Protein AF-A0A9N9J874-F1 (afdb_monomer)

Foldseek 3Di:
DQVVVQDQDEDEDADLVCLVVQQVGNFREYEQPRHDPSSVVSGPYYPPDDDDFDDDDDPLVLLVVLQVVCVVVVHDGLFDPLLSVLLCCLQRPQLVVLLRVQDDDPCVVVDDDDGPPDDPCDPVNVVVVVVLSCLLSVLLVVLLVVVCPVVDDALASSLLSSVLNLLLSLLVSCVVSDDPDDSVVCDVPSRVSNVVSSVVSVVVSQCCAPPPVNCVVRVHHHDDPVSVVVSNVSSND

Mean predicted aligned error: 10.18 Å

Radius of gyration: 23.9 Å; Cα contacts (8 Å, |Δi|>4): 247; chains: 1; bounding box: 63×37×58 Å

Solvent-accessible surface area (backbone atoms only — not comparable to full-atom values): 13571 Å² total; per-residue (Å²): 110,64,60,80,72,63,46,88,41,74,31,77,37,31,43,66,85,33,19,68,54,19,57,69,31,81,43,9,35,11,42,54,88,78,24,35,72,58,10,48,72,32,24,80,40,63,57,76,73,95,85,87,86,82,89,87,90,79,71,76,59,55,66,56,50,46,53,54,54,33,57,74,70,74,44,76,77,62,64,53,73,60,48,54,53,48,50,50,52,53,47,66,38,46,40,53,56,26,59,74,67,50,80,84,64,73,71,56,79,76,50,78,84,82,62,79,87,58,63,89,79,38,71,67,55,50,51,49,52,50,51,49,46,49,51,48,44,52,52,29,52,49,49,38,58,64,59,42,71,83,77,58,94,46,46,53,42,34,34,53,25,49,52,38,46,55,45,28,48,54,46,46,55,58,55,65,75,41,93,87,56,56,62,82,79,61,41,84,74,68,40,62,61,32,50,49,24,48,50,50,44,52,50,52,53,51,44,38,34,68,35,70,75,38,14,68,72,57,55,34,38,72,76,54,71,66,56,52,53,51,43,51,61,64,40,72,110

Organism: NCBI:txid94023

Structure (mmCIF, N/CA/C/O backbone):
data_AF-A0A9N9J874-F1
#
_entry.id   AF-A0A9N9J874-F1
#
loop_
_atom_site.group_PDB
_atom_site.id
_atom_site.type_symbol
_atom_site.label_atom_id
_atom_site.label_alt_id
_atom_site.label_comp_id
_atom_site.label_asym_id
_atom_site.label_entity_id
_atom_site.label_seq_id
_atom_site.pdbx_PDB_ins_code
_atom_site.Cartn_x
_atom_site.Cartn_y
_atom_site.Cartn_z
_atom_site.occupancy
_atom_site.B_iso_or_equiv
_atom_site.auth_seq_id
_atom_site.auth_comp_id
_atom_site.auth_asym_id
_atom_site.auth_atom_id
_atom_site.pdbx_PDB_model_num
ATOM 1 N N . ALA A 1 1 ? -24.431 14.699 30.243 1.00 77.88 1 ALA A N 1
ATOM 2 C CA . ALA A 1 1 ? -23.424 14.329 31.261 1.00 77.88 1 ALA A CA 1
ATOM 3 C C . ALA A 1 1 ? -22.140 13.746 30.652 1.00 77.88 1 ALA A C 1
ATOM 5 O O . ALA A 1 1 ? -21.150 14.456 30.576 1.00 77.88 1 ALA A O 1
ATOM 6 N N . PHE A 1 2 ? -22.106 12.485 30.191 1.00 80.94 2 PHE A N 1
ATOM 7 C CA . PHE A 1 2 ? -20.847 11.876 29.710 1.00 80.94 2 PHE A CA 1
ATOM 8 C C . PHE A 1 2 ? -20.302 12.495 28.411 1.00 80.94 2 PHE A C 1
ATOM 10 O O . PHE A 1 2 ? -19.099 12.716 28.302 1.00 80.94 2 PHE A O 1
ATOM 17 N N . GLN A 1 3 ? -21.181 12.838 27.467 1.00 83.25 3 GLN A N 1
ATOM 18 C CA . GLN A 1 3 ? -20.800 13.535 26.231 1.00 83.25 3 GLN A CA 1
ATOM 19 C C . GLN A 1 3 ? -20.332 14.973 26.490 1.00 83.25 3 GLN A C 1
ATOM 21 O O . GLN A 1 3 ? -19.389 15.432 25.854 1.00 83.25 3 GLN A O 1
ATOM 26 N N . GLU A 1 4 ? -20.931 15.659 27.469 1.00 83.19 4 GLU A N 1
ATOM 27 C CA . GLU A 1 4 ? -20.536 17.018 27.881 1.00 83.19 4 GLU A CA 1
ATOM 28 C C . GLU A 1 4 ? -19.121 17.053 28.479 1.00 83.19 4 GLU A C 1
ATOM 30 O O . GLU A 1 4 ? -18.443 18.070 28.390 1.00 83.19 4 GLU A O 1
ATOM 35 N N . ASN A 1 5 ? -18.642 15.925 29.014 1.00 82.19 5 ASN A N 1
ATOM 36 C CA . ASN A 1 5 ? -17.259 15.755 29.465 1.00 82.19 5 ASN A CA 1
ATOM 37 C C . ASN A 1 5 ? -16.289 15.337 28.337 1.00 82.19 5 ASN A C 1
ATOM 39 O O . ASN A 1 5 ? -15.136 15.012 28.617 1.00 82.19 5 ASN A O 1
ATOM 43 N N . GLY A 1 6 ? -16.730 15.313 27.074 1.00 81.50 6 GLY A N 1
ATOM 44 C CA . GLY A 1 6 ? -15.885 15.000 25.915 1.00 81.50 6 GLY A CA 1
ATOM 45 C C . GLY A 1 6 ? -15.631 13.506 25.667 1.00 81.50 6 GLY A C 1
ATOM 46 O O . GLY A 1 6 ? -14.816 13.164 24.810 1.00 81.50 6 GLY A O 1
ATOM 47 N N . SER A 1 7 ? -16.320 12.596 26.366 1.00 83.56 7 SER A N 1
ATOM 48 C CA . SER A 1 7 ? -16.195 11.139 26.167 1.00 83.56 7 SER A CA 1
ATOM 49 C C . SER A 1 7 ? -17.047 10.636 24.998 1.00 83.56 7 SER A C 1
ATOM 51 O O . SER A 1 7 ? -18.144 11.150 24.777 1.00 83.56 7 SER A O 1
ATOM 53 N N . ILE A 1 8 ? -16.555 9.649 24.229 1.00 82.69 8 ILE A N 1
ATOM 54 C CA . ILE A 1 8 ? -17.387 8.918 23.248 1.00 82.69 8 ILE A CA 1
ATOM 55 C C . ILE A 1 8 ? -18.263 7.964 24.044 1.00 82.69 8 ILE A C 1
ATOM 57 O O . ILE A 1 8 ? -17.743 7.161 24.819 1.00 82.69 8 ILE A O 1
ATOM 61 N N . VAL A 1 9 ? -19.575 8.066 23.870 1.00 88.19 9 VAL A N 1
ATOM 62 C CA . VAL A 1 9 ? -20.549 7.239 24.575 1.00 88.19 9 VAL A CA 1
ATOM 63 C C . VAL A 1 9 ? -21.204 6.295 23.583 1.00 88.19 9 VAL A C 1
ATOM 65 O O . VAL A 1 9 ? -21.915 6.733 22.682 1.00 88.19 9 VAL A O 1
ATOM 68 N N . ALA A 1 10 ? -20.983 5.000 23.786 1.00 85.56 10 ALA A N 1
ATOM 69 C CA . ALA A 1 10 ? -21.784 3.958 23.166 1.00 85.56 10 ALA A CA 1
ATOM 70 C C . ALA A 1 10 ? -22.922 3.566 24.116 1.00 85.56 10 ALA A C 1
ATOM 72 O O . ALA A 1 10 ? -22.710 3.470 25.329 1.00 85.56 10 ALA A O 1
ATOM 73 N N . MET A 1 11 ? -24.118 3.340 23.575 1.00 87.31 11 MET A N 1
ATOM 74 C CA . MET A 1 11 ? -25.276 2.885 24.343 1.00 87.31 11 MET A CA 1
ATOM 75 C C . MET A 1 11 ? -25.850 1.627 23.701 1.00 87.31 11 MET A C 1
ATOM 77 O O . MET A 1 11 ? -26.059 1.591 22.492 1.00 87.31 11 MET A O 1
ATOM 81 N N . THR A 1 12 ? -26.083 0.601 24.517 1.00 82.19 12 THR A N 1
ATOM 82 C CA . THR A 1 12 ? -26.729 -0.643 24.092 1.00 82.19 12 THR A CA 1
ATOM 83 C C . THR A 1 12 ? -28.138 -0.692 24.657 1.00 82.19 12 THR A C 1
ATOM 85 O O . THR A 1 12 ? -28.330 -0.415 25.841 1.00 82.19 12 THR A O 1
ATOM 88 N N . GLY A 1 13 ? -29.100 -1.081 23.824 1.00 86.50 13 GLY A N 1
ATOM 89 C CA . GLY A 1 13 ? -30.498 -1.212 24.216 1.00 86.50 13 GLY A CA 1
ATOM 90 C C . GLY A 1 13 ? 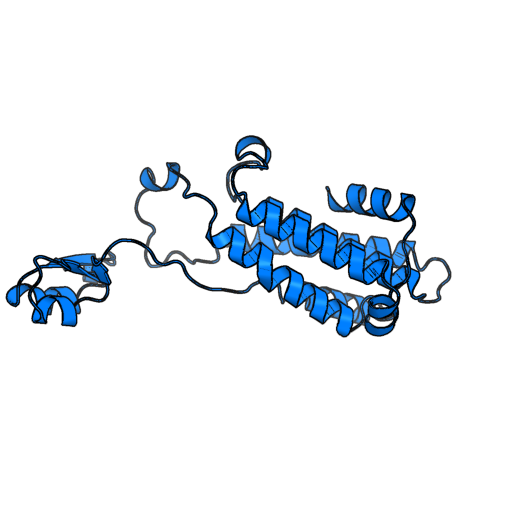-31.239 -2.248 23.383 1.00 86.50 13 GLY A C 1
ATOM 91 O O . GLY A 1 13 ? -30.849 -2.573 22.261 1.00 86.50 13 GLY A O 1
ATOM 92 N N . ASP A 1 14 ? -32.319 -2.781 23.935 1.00 85.88 14 ASP A N 1
ATOM 93 C CA . ASP A 1 14 ? -33.175 -3.761 23.269 1.00 85.88 14 ASP A CA 1
ATOM 94 C C . ASP A 1 14 ? -34.657 -3.354 23.299 1.00 85.88 14 ASP A C 1
ATOM 96 O O . ASP A 1 14 ? -35.412 -3.717 22.389 1.00 85.88 14 ASP A O 1
ATOM 100 N N . GLY A 1 15 ? -35.068 -2.501 24.238 1.00 86.75 15 GLY A N 1
ATOM 101 C CA . GLY A 1 15 ? -36.445 -2.056 24.407 1.00 86.75 15 GLY A CA 1
ATOM 102 C C . GLY A 1 15 ? -36.794 -0.748 23.694 1.00 86.75 15 GLY A C 1
ATOM 103 O O . GLY A 1 15 ? -35.947 0.074 23.356 1.00 86.75 15 GLY A O 1
ATOM 104 N N . VAL A 1 16 ? -38.097 -0.500 23.538 1.00 89.75 16 VAL A N 1
ATOM 105 C CA . VAL A 1 16 ? -38.636 0.766 22.997 1.00 89.75 16 VAL A CA 1
ATOM 106 C C . VAL A 1 16 ? -38.212 1.970 23.850 1.00 89.75 16 VAL A C 1
ATOM 108 O O . VAL A 1 16 ? -37.980 3.059 23.331 1.00 89.75 16 VAL A O 1
ATOM 111 N N . ASN A 1 17 ? -38.061 1.761 25.160 1.00 91.56 17 ASN A N 1
ATOM 112 C CA . ASN A 1 17 ? -37.639 2.792 26.109 1.00 91.56 17 ASN A CA 1
ATOM 113 C C . ASN A 1 17 ? -36.179 3.229 25.907 1.00 91.56 17 ASN A C 1
ATOM 115 O O . ASN A 1 17 ? -35.815 4.323 26.332 1.00 91.56 17 ASN A O 1
ATOM 119 N N . ASP A 1 18 ? -35.369 2.401 25.243 1.00 90.25 18 ASP A N 1
ATOM 120 C CA . ASP A 1 18 ? -33.958 2.674 24.978 1.00 90.25 18 ASP A CA 1
ATOM 121 C C . ASP A 1 18 ? -33.765 3.512 23.711 1.00 90.25 18 ASP A C 1
ATOM 123 O O . ASP A 1 18 ? -32.730 4.154 23.553 1.00 90.25 18 ASP A O 1
ATOM 127 N N . ALA A 1 19 ? -34.768 3.566 22.826 1.00 89.62 19 ALA A N 1
ATOM 128 C CA . ALA A 1 19 ? -34.687 4.25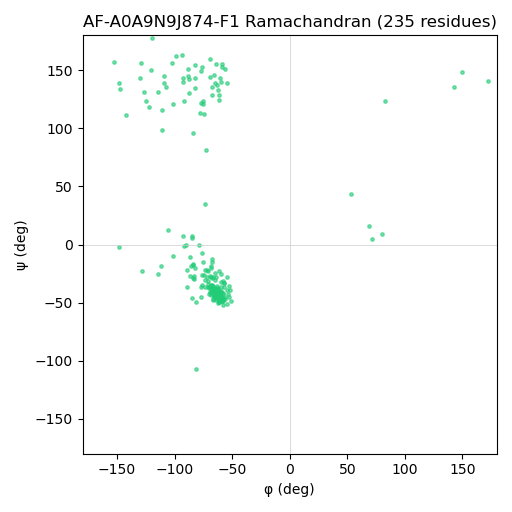2 21.538 1.00 89.62 19 ALA A CA 1
ATOM 129 C C . ALA A 1 19 ? -34.245 5.730 21.632 1.00 89.62 19 ALA A C 1
ATOM 131 O O . ALA A 1 19 ? -33.379 6.132 20.852 1.00 89.62 19 ALA A O 1
ATOM 132 N N . PRO A 1 20 ? -34.732 6.552 22.589 1.00 91.69 20 PRO A N 1
ATOM 133 C CA . PRO A 1 20 ? -34.242 7.921 22.739 1.00 91.69 20 PRO A CA 1
ATOM 134 C C . PRO A 1 20 ? -32.756 7.982 23.112 1.00 91.69 20 PRO A C 1
ATOM 136 O O . PRO A 1 20 ? -32.027 8.827 22.604 1.00 91.69 20 PRO A O 1
ATOM 139 N N . ALA A 1 21 ? -32.293 7.085 23.983 1.00 90.25 21 ALA A N 1
ATOM 140 C CA . ALA A 1 21 ? -30.904 7.059 24.430 1.00 90.25 21 ALA A CA 1
ATOM 141 C C . ALA A 1 21 ? -29.963 6.469 23.364 1.00 90.25 21 ALA A C 1
ATOM 143 O O . ALA A 1 21 ? -28.862 6.991 23.194 1.00 90.25 21 ALA A O 1
ATOM 144 N N . LEU A 1 22 ? -30.423 5.477 22.592 1.00 89.69 22 LEU A N 1
ATOM 145 C CA . LEU A 1 22 ? -29.721 4.947 21.419 1.00 89.69 22 LEU A CA 1
ATOM 146 C C . LEU A 1 22 ? -29.466 6.054 20.398 1.00 89.69 22 LEU A C 1
ATOM 148 O O . LEU A 1 22 ? -28.362 6.158 19.879 1.00 89.69 22 LEU A O 1
ATOM 152 N N . LYS A 1 23 ? -30.462 6.920 20.174 1.00 90.50 23 LYS A N 1
ATOM 153 C CA . LYS A 1 23 ? -30.369 8.004 19.193 1.00 90.50 23 LYS A CA 1
ATOM 154 C C . LYS A 1 23 ? -29.486 9.176 19.630 1.00 90.50 23 LYS A C 1
ATOM 156 O O . LYS A 1 23 ? -28.993 9.911 18.780 1.00 90.50 23 LYS A O 1
ATOM 161 N N . ILE A 1 24 ? -29.343 9.392 20.939 1.00 90.25 24 ILE A N 1
ATOM 162 C CA . ILE A 1 24 ? -28.538 10.486 21.509 1.00 90.25 24 ILE A CA 1
ATOM 163 C C . ILE A 1 24 ? -27.066 10.077 21.672 1.00 90.25 24 ILE A C 1
ATOM 165 O O . ILE A 1 24 ? -26.192 10.945 21.662 1.00 90.25 24 ILE A O 1
ATOM 169 N N . ALA A 1 25 ? -26.777 8.785 21.848 1.00 88.25 25 ALA A N 1
ATOM 170 C CA . ALA A 1 25 ? -25.415 8.273 21.980 1.00 88.25 25 ALA A CA 1
ATOM 171 C C . ALA A 1 25 ? -24.548 8.605 20.750 1.00 88.25 25 ALA A C 1
ATOM 173 O O . ALA A 1 25 ? -25.063 8.801 19.655 1.00 88.25 25 ALA A O 1
ATOM 174 N N . ASP A 1 26 ? -23.220 8.658 20.922 1.00 87.31 26 ASP A N 1
ATOM 175 C CA . ASP A 1 26 ? -22.312 8.826 19.775 1.00 87.31 26 ASP A CA 1
ATOM 176 C C . ASP A 1 26 ? -22.356 7.581 18.861 1.00 87.31 26 ASP A C 1
ATOM 178 O O . ASP A 1 26 ? -22.091 7.688 17.667 1.00 87.31 26 ASP A O 1
ATOM 182 N N . ILE A 1 27 ? -22.656 6.405 19.436 1.00 86.44 27 ILE A N 1
ATOM 183 C CA . ILE A 1 27 ? -22.894 5.137 18.730 1.00 86.44 27 ILE A CA 1
ATOM 184 C C . ILE A 1 27 ? -24.019 4.371 19.448 1.00 86.44 27 ILE A C 1
ATOM 186 O O . ILE A 1 27 ? -23.827 3.892 20.572 1.00 86.44 27 ILE A O 1
ATOM 190 N N . GLY A 1 28 ? -25.183 4.229 18.811 1.00 87.44 28 GLY A N 1
ATOM 191 C CA . GLY A 1 28 ? -26.285 3.393 19.299 1.00 87.44 28 GLY A CA 1
ATOM 192 C C . GLY A 1 28 ? -26.166 1.939 18.827 1.00 87.44 28 GLY A C 1
ATOM 193 O O . GLY A 1 28 ? -25.991 1.691 17.635 1.00 87.44 28 GLY A O 1
ATOM 194 N N . ILE A 1 29 ? -26.287 0.970 19.740 1.00 84.12 29 ILE A N 1
ATOM 195 C CA . ILE A 1 29 ? -26.156 -0.467 19.452 1.00 84.12 29 ILE A CA 1
ATOM 196 C C . ILE A 1 29 ? -27.434 -1.215 19.860 1.00 84.12 29 ILE A C 1
ATOM 198 O O . ILE A 1 29 ? -27.775 -1.269 21.041 1.00 84.12 29 ILE A O 1
ATOM 202 N N . SER A 1 30 ? -28.120 -1.845 18.902 1.00 86.75 30 SER A N 1
ATOM 203 C CA . SER A 1 30 ? -29.316 -2.660 19.172 1.00 86.75 30 SER A CA 1
ATOM 204 C C . SER A 1 30 ? -29.072 -4.158 18.980 1.00 86.75 30 SER A C 1
ATOM 206 O O . SER A 1 30 ? -28.326 -4.593 18.095 1.00 86.75 30 SER A O 1
ATOM 208 N N . MET A 1 31 ? -29.728 -4.965 19.817 1.00 82.81 31 MET A N 1
ATOM 209 C CA . MET A 1 31 ? -29.678 -6.425 19.751 1.00 82.81 31 MET A CA 1
ATOM 210 C C . MET A 1 31 ? -30.531 -6.952 18.588 1.00 82.81 31 MET A C 1
ATOM 212 O O . MET A 1 31 ? -31.745 -6.771 18.570 1.00 82.81 31 MET A O 1
ATOM 216 N N . GLY A 1 32 ? -29.936 -7.688 17.643 1.00 76.31 32 GLY A N 1
ATOM 217 C CA . GLY A 1 32 ? -30.662 -8.173 16.462 1.00 76.31 32 GLY A CA 1
ATOM 218 C C . GLY A 1 32 ? -31.799 -9.160 16.768 1.00 76.31 32 GLY A C 1
ATOM 219 O O . GLY A 1 32 ? -32.878 -9.053 16.193 1.00 76.31 32 GLY A O 1
ATOM 220 N N . LYS A 1 33 ? -31.575 -10.121 17.680 1.00 74.88 33 LYS A N 1
ATOM 221 C CA . LYS A 1 33 ? -32.561 -11.173 18.014 1.00 74.88 33 LYS A CA 1
ATOM 222 C C . LYS A 1 33 ? -33.523 -10.801 19.142 1.00 74.88 33 LYS A C 1
ATOM 224 O O . LYS A 1 33 ? -34.671 -11.226 19.108 1.00 74.88 33 LYS A O 1
ATOM 229 N N . SER A 1 34 ? -33.050 -10.076 20.152 1.00 79.38 34 SER A N 1
ATOM 230 C CA . SER A 1 34 ? -33.844 -9.711 21.335 1.00 79.38 34 SER A CA 1
ATOM 231 C C . SER A 1 34 ? -34.370 -8.273 21.298 1.00 79.38 34 SER A C 1
ATOM 233 O O . SER A 1 34 ? -35.203 -7.924 22.126 1.00 79.38 34 SER A O 1
ATOM 235 N N . GLY A 1 35 ? -33.920 -7.449 20.344 1.00 83.19 35 GLY A N 1
ATOM 236 C CA . GLY A 1 35 ? -34.314 -6.050 20.219 1.00 83.19 35 GLY A CA 1
ATOM 237 C C . GLY A 1 35 ? -35.641 -5.846 19.491 1.00 83.19 35 GLY A C 1
ATOM 238 O O . GLY A 1 35 ? -35.900 -6.414 18.421 1.00 83.19 35 GLY A O 1
ATOM 239 N N . THR A 1 36 ? -36.470 -4.982 20.071 1.00 89.56 36 THR A N 1
ATOM 240 C CA . THR A 1 36 ? -37.701 -4.464 19.462 1.00 89.56 36 THR A CA 1
ATOM 241 C C . THR A 1 36 ? -37.416 -3.745 18.139 1.00 89.56 36 THR A C 1
ATOM 243 O O . THR A 1 36 ? -36.331 -3.205 17.934 1.00 89.56 36 THR A O 1
ATOM 246 N N . ASP A 1 37 ? -38.390 -3.708 17.223 1.00 89.19 37 ASP A N 1
ATOM 247 C CA . ASP A 1 37 ? -38.214 -3.012 15.936 1.00 89.19 37 ASP A CA 1
ATOM 248 C C . ASP A 1 37 ? -37.844 -1.532 16.130 1.00 89.19 37 ASP A C 1
ATOM 250 O O . ASP A 1 37 ? -36.981 -1.013 15.429 1.00 89.19 37 ASP A O 1
ATOM 254 N N . VAL A 1 38 ? -38.414 -0.892 17.158 1.00 88.19 38 VAL A N 1
ATOM 255 C CA . VAL A 1 38 ? -38.147 0.515 17.487 1.00 88.19 38 VAL A CA 1
ATOM 256 C C . VAL A 1 38 ? -36.711 0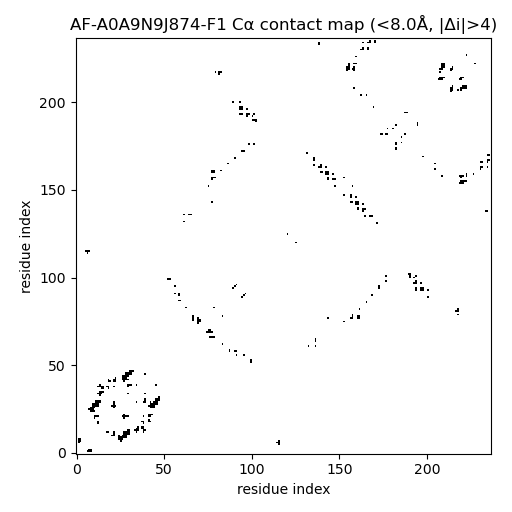.732 17.977 1.00 88.19 38 VAL A C 1
ATOM 258 O O . VAL A 1 38 ? -36.090 1.730 17.619 1.00 88.19 38 VAL A O 1
ATOM 261 N N . SER A 1 39 ? -36.147 -0.189 18.769 1.00 86.00 39 SER A N 1
ATOM 262 C CA . SER A 1 39 ? -34.746 -0.071 19.201 1.00 86.00 39 SER A CA 1
ATOM 263 C C . SER A 1 39 ? -33.774 -0.331 18.048 1.00 86.00 39 SER A C 1
ATOM 265 O O . SER A 1 39 ? -32.738 0.324 17.970 1.00 86.00 39 SER A O 1
ATOM 267 N N . ARG A 1 40 ? -34.112 -1.236 17.117 1.00 86.56 40 ARG A N 1
ATOM 268 C CA . ARG A 1 40 ? -33.322 -1.482 15.898 1.00 86.56 40 ARG A CA 1
ATOM 269 C C . ARG A 1 40 ? -33.316 -0.291 14.944 1.00 86.56 40 ARG A C 1
ATOM 271 O O . ARG A 1 40 ? -32.274 0.002 14.375 1.00 86.56 40 ARG A O 1
ATOM 278 N N . GLU A 1 41 ? -34.441 0.401 14.792 1.00 88.88 4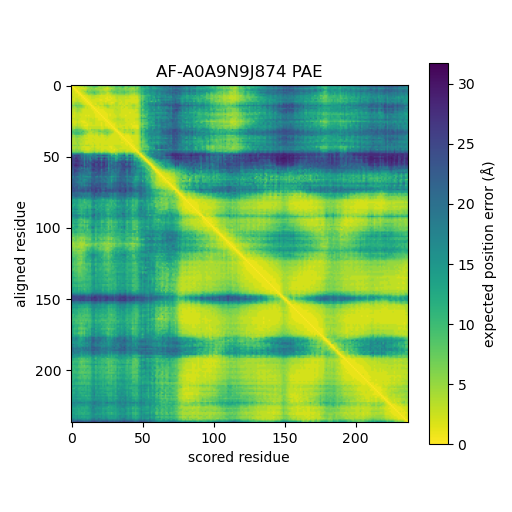1 GLU A N 1
ATOM 279 C CA . GLU A 1 41 ? -34.546 1.591 13.935 1.00 88.88 41 GLU A CA 1
ATOM 280 C C . GLU A 1 41 ? -33.829 2.818 14.529 1.00 88.88 41 GLU A C 1
ATOM 282 O O . GLU A 1 41 ? -33.350 3.686 13.800 1.00 88.88 41 GLU A O 1
ATOM 287 N N . ALA A 1 42 ? -33.723 2.887 15.859 1.00 87.94 42 ALA A N 1
ATOM 288 C CA . ALA A 1 42 ? -33.055 3.985 16.551 1.00 87.94 42 ALA A CA 1
ATOM 289 C C . ALA A 1 42 ? -31.520 3.856 16.628 1.00 87.94 42 ALA A C 1
ATOM 291 O O . ALA A 1 42 ? -30.858 4.866 16.869 1.00 87.94 42 ALA A O 1
ATOM 292 N N . ALA A 1 43 ? -30.964 2.651 16.456 1.00 85.88 43 ALA A N 1
ATOM 293 C CA . ALA A 1 43 ? -29.534 2.359 16.589 1.00 85.88 43 ALA A CA 1
ATOM 294 C C . ALA A 1 43 ? -28.745 2.558 15.280 1.00 85.88 43 ALA A C 1
ATOM 296 O O . ALA A 1 43 ? -29.268 2.334 14.190 1.00 85.88 43 ALA A O 1
ATOM 297 N N . ASP A 1 44 ? -27.460 2.909 15.390 1.00 84.25 44 ASP A N 1
ATOM 298 C CA . ASP A 1 44 ? -26.536 3.030 14.249 1.00 84.25 44 ASP A CA 1
ATOM 299 C C . ASP A 1 44 ? -25.930 1.675 13.851 1.00 84.25 44 ASP A C 1
ATOM 301 O O . ASP A 1 44 ? -25.585 1.448 12.691 1.00 84.25 44 ASP A O 1
ATOM 305 N N . ILE A 1 45 ? -25.798 0.762 14.821 1.00 77.31 45 ILE A N 1
ATOM 306 C CA . ILE A 1 45 ? -25.272 -0.591 14.637 1.00 77.31 45 ILE A CA 1
ATOM 307 C C . ILE A 1 45 ? -26.299 -1.593 15.158 1.00 77.31 45 ILE A C 1
ATOM 309 O O . ILE A 1 45 ? -26.672 -1.584 16.332 1.00 77.31 45 ILE A O 1
ATOM 313 N N . ILE A 1 46 ? -26.720 -2.515 14.296 1.00 79.88 46 ILE A N 1
ATOM 314 C CA . ILE A 1 46 ? -27.511 -3.676 14.704 1.00 79.88 46 ILE A CA 1
ATOM 315 C C . ILE A 1 46 ? -26.566 -4.870 14.756 1.00 79.88 46 ILE A C 1
ATOM 317 O O . ILE A 1 46 ? -25.961 -5.238 13.748 1.00 79.88 46 ILE A O 1
ATOM 321 N N . LEU A 1 47 ? -26.456 -5.499 15.925 1.00 68.88 47 LEU A N 1
ATOM 322 C CA . LEU A 1 47 ? -25.692 -6.733 16.092 1.00 68.88 47 LEU A CA 1
ATOM 323 C C . LEU A 1 47 ? -26.469 -7.892 15.445 1.00 68.88 47 LEU A C 1
ATOM 325 O O . LEU A 1 47 ? -27.222 -8.607 16.110 1.00 68.88 47 LEU A O 1
ATOM 329 N N . VAL A 1 48 ? -26.346 -8.010 14.116 1.00 68.88 48 VAL A N 1
ATOM 330 C CA . VAL A 1 48 ? -26.970 -9.062 13.292 1.00 68.88 48 VAL A CA 1
ATOM 331 C C . VAL A 1 48 ? -26.098 -10.318 13.276 1.00 68.88 48 VAL A C 1
ATOM 333 O O . VAL A 1 48 ? -26.626 -11.414 13.442 1.00 68.88 48 VAL A O 1
ATOM 336 N N . ASN A 1 49 ? -24.792 -10.130 13.067 1.00 49.09 49 ASN A N 1
ATOM 337 C CA . ASN A 1 49 ? -23.628 -10.998 13.280 1.00 49.09 49 ASN A CA 1
ATOM 338 C C . ASN A 1 49 ? -22.427 -10.256 12.651 1.00 49.09 49 ASN A C 1
ATOM 340 O O . ASN A 1 49 ? -22.582 -9.607 11.617 1.00 49.09 49 ASN A O 1
ATOM 344 N N . ASP A 1 50 ? -21.273 -10.322 13.310 1.00 44.53 50 ASP A N 1
ATOM 345 C CA . ASP A 1 50 ? -20.138 -9.396 13.199 1.00 44.53 50 ASP A CA 1
ATOM 346 C C . ASP A 1 50 ? -19.466 -9.277 11.814 1.00 44.53 50 ASP A C 1
ATOM 348 O O . ASP A 1 50 ? -19.013 -10.277 11.255 1.00 44.53 50 ASP A O 1
ATOM 352 N N . ASN A 1 51 ? -19.306 -8.027 11.341 1.00 38.09 51 ASN A N 1
ATOM 353 C CA . ASN A 1 51 ? -18.059 -7.392 10.853 1.00 38.09 51 ASN A CA 1
ATOM 354 C C . ASN A 1 51 ? -18.279 -6.463 9.635 1.00 38.09 51 ASN A C 1
ATOM 356 O O . ASN A 1 51 ? -18.943 -6.830 8.670 1.00 38.09 51 ASN A O 1
ATOM 360 N N . PHE A 1 52 ? -17.656 -5.281 9.665 1.00 36.00 52 PHE A N 1
ATOM 361 C CA . PHE A 1 52 ? -17.491 -4.373 8.526 1.00 36.00 52 PHE A CA 1
ATOM 362 C C . PHE A 1 52 ? -16.164 -3.622 8.659 1.00 36.00 52 PHE A C 1
ATOM 364 O O . PHE A 1 52 ? -15.861 -3.071 9.718 1.00 36.00 52 PHE A O 1
ATOM 371 N N . THR A 1 53 ? -15.410 -3.547 7.564 1.00 32.84 53 THR A N 1
ATOM 372 C CA . THR A 1 53 ? -14.224 -2.693 7.435 1.00 32.84 53 THR A CA 1
ATOM 373 C C . THR A 1 53 ? -14.272 -1.848 6.168 1.00 32.84 53 THR A C 1
ATOM 375 O O . THR A 1 53 ? -14.988 -2.131 5.207 1.00 32.84 53 THR A O 1
ATOM 378 N N . THR A 1 54 ? -13.538 -0.744 6.256 1.00 39.88 54 THR A N 1
ATOM 379 C CA . THR A 1 54 ? -13.805 0.553 5.630 1.00 39.88 54 THR A CA 1
ATOM 380 C C . THR A 1 54 ? -12.672 0.964 4.670 1.00 39.88 54 THR A C 1
ATOM 382 O O . THR A 1 54 ? -11.667 0.280 4.519 1.00 39.88 54 THR A O 1
ATOM 385 N N . ILE A 1 55 ? -12.888 2.118 4.041 1.00 38.69 55 ILE A N 1
ATOM 386 C CA . ILE A 1 55 ? -12.240 2.812 2.916 1.00 38.69 55 ILE A CA 1
ATOM 387 C C . ILE A 1 55 ? -10.905 3.527 3.283 1.00 38.69 55 ILE A C 1
ATOM 389 O O . ILE A 1 55 ? -10.814 4.060 4.386 1.00 38.69 55 ILE A O 1
ATOM 393 N N . LEU A 1 56 ? -9.929 3.646 2.354 1.00 42.72 56 LEU A N 1
ATOM 394 C CA . LEU A 1 56 ? -9.505 4.896 1.646 1.00 42.72 56 LEU A CA 1
ATOM 395 C C . LEU A 1 56 ? -8.014 4.983 1.214 1.00 42.72 56 LEU A C 1
ATOM 397 O O . LEU A 1 56 ? -7.104 4.535 1.905 1.00 42.72 56 LEU A O 1
ATOM 401 N N . ASP A 1 57 ? -7.842 5.689 0.089 1.00 36.66 57 ASP A N 1
ATOM 402 C CA . ASP A 1 57 ? -6.674 6.192 -0.652 1.00 36.66 57 ASP A CA 1
ATOM 403 C C . ASP A 1 57 ? -5.713 7.166 0.082 1.00 36.66 57 ASP A C 1
ATOM 405 O O . ASP A 1 57 ? -6.143 8.146 0.695 1.00 36.66 57 ASP A O 1
ATOM 409 N N . ALA A 1 58 ? -4.398 6.990 -0.133 1.00 38.72 58 ALA A N 1
ATOM 410 C CA . ALA A 1 58 ? -3.350 7.998 0.142 1.00 38.72 58 ALA A CA 1
ATOM 411 C C . ALA A 1 58 ? -2.130 7.950 -0.819 1.00 38.72 58 ALA A C 1
ATOM 413 O O . ALA A 1 58 ? -1.228 8.777 -0.710 1.00 38.72 58 ALA A O 1
ATOM 414 N N . VAL A 1 59 ? -2.075 7.012 -1.774 1.00 45.72 59 VAL A N 1
ATOM 415 C CA . VAL A 1 59 ? -0.860 6.734 -2.576 1.00 45.72 59 VAL A CA 1
ATOM 416 C C . VAL A 1 59 ? -0.700 7.670 -3.789 1.00 45.72 59 VAL A C 1
ATOM 418 O O . VAL A 1 59 ? 0.405 7.876 -4.289 1.00 45.72 59 VAL A O 1
ATOM 421 N N . LYS A 1 60 ? -1.776 8.345 -4.207 1.00 47.78 60 LYS A N 1
ATOM 422 C CA . LYS A 1 60 ? -1.821 9.196 -5.414 1.00 47.78 60 LYS A CA 1
ATOM 423 C C . LYS A 1 60 ? -0.859 10.401 -5.397 1.00 47.78 60 LYS A C 1
ATOM 425 O O . LYS A 1 60 ? -0.481 10.890 -6.459 1.00 47.78 60 LYS A O 1
ATOM 430 N N . GLU A 1 61 ? -0.431 10.867 -4.224 1.00 58.47 61 GLU A N 1
ATOM 431 C CA . GLU A 1 61 ? 0.403 12.076 -4.062 1.00 58.47 61 GLU A CA 1
ATOM 432 C C . GLU A 1 61 ? 1.889 11.865 -4.438 1.00 58.47 61 GLU A C 1
ATOM 434 O O . GLU A 1 61 ? 2.578 12.800 -4.865 1.00 58.47 61 GLU A O 1
ATOM 439 N N . ALA A 1 62 ? 2.406 10.634 -4.339 1.00 56.81 62 ALA A N 1
ATOM 440 C CA . ALA A 1 62 ? 3.828 10.356 -4.576 1.00 56.81 62 ALA A CA 1
ATOM 441 C C . ALA A 1 62 ? 4.216 10.496 -6.060 1.00 56.81 62 ALA A C 1
ATOM 443 O O . ALA A 1 62 ? 5.231 11.117 -6.389 1.00 56.81 62 ALA A O 1
ATOM 444 N N . ALA A 1 63 ? 3.372 9.996 -6.968 1.00 59.16 63 ALA A N 1
ATOM 445 C CA . ALA A 1 63 ? 3.598 10.092 -8.411 1.00 59.16 63 ALA A CA 1
ATOM 446 C C . ALA A 1 63 ? 3.589 11.552 -8.905 1.00 59.16 63 ALA A C 1
ATOM 448 O O . ALA A 1 63 ? 4.396 11.933 -9.755 1.00 59.16 63 ALA A O 1
ATOM 449 N N . LEU A 1 64 ? 2.719 12.395 -8.337 1.00 65.19 64 LEU A N 1
ATOM 450 C CA . LEU A 1 64 ? 2.619 13.811 -8.700 1.00 65.19 64 LEU A CA 1
ATOM 451 C C . LEU A 1 64 ? 3.859 14.613 -8.266 1.00 65.19 64 LEU A C 1
ATOM 453 O O . LEU A 1 64 ? 4.324 15.506 -8.985 1.00 65.19 64 LEU A O 1
ATOM 457 N N . THR A 1 65 ? 4.433 14.259 -7.115 1.00 69.25 65 THR A N 1
ATOM 458 C CA . THR A 1 65 ? 5.638 14.904 -6.576 1.00 69.25 65 THR A CA 1
ATOM 459 C C . THR A 1 65 ? 6.865 14.634 -7.456 1.00 69.25 65 THR A C 1
ATOM 461 O O . THR A 1 65 ? 7.629 15.559 -7.742 1.00 69.25 65 THR A O 1
ATOM 464 N N . LEU A 1 66 ? 7.018 13.405 -7.965 1.00 69.69 66 LEU A N 1
ATOM 465 C CA . LEU A 1 66 ? 8.118 13.027 -8.863 1.00 69.69 66 LEU A CA 1
ATOM 466 C C . LEU A 1 66 ? 8.127 13.866 -10.153 1.00 69.69 66 LEU A C 1
ATOM 468 O O . LEU A 1 66 ? 9.167 14.388 -10.558 1.00 69.69 66 LEU A O 1
ATOM 472 N N . ILE A 1 67 ? 6.958 14.042 -10.777 1.00 69.12 67 ILE A N 1
ATOM 473 C CA . ILE A 1 67 ? 6.812 14.810 -12.026 1.00 69.12 67 ILE A CA 1
ATOM 474 C C . ILE A 1 67 ? 7.164 16.280 -11.796 1.00 69.12 67 ILE A C 1
ATOM 476 O O . ILE A 1 67 ? 7.901 16.883 -12.580 1.00 69.12 67 ILE A O 1
ATOM 480 N N . THR A 1 68 ? 6.665 16.850 -10.697 1.00 70.75 68 THR A N 1
ATOM 481 C CA . THR A 1 68 ? 6.914 18.250 -10.337 1.00 70.75 68 THR A CA 1
ATOM 482 C C . THR A 1 68 ? 8.410 18.498 -10.140 1.00 70.75 68 THR A C 1
ATOM 484 O O . THR A 1 68 ? 8.951 19.472 -10.661 1.00 70.75 68 THR A O 1
ATOM 487 N N . MET A 1 69 ? 9.106 17.581 -9.463 1.00 67.94 69 MET A N 1
ATOM 488 C CA . MET A 1 69 ? 10.544 17.690 -9.221 1.00 67.94 69 MET A CA 1
ATOM 489 C C . MET A 1 69 ? 11.372 17.536 -10.507 1.00 67.94 69 MET A C 1
ATOM 491 O O . MET A 1 69 ? 12.265 18.346 -10.746 1.00 67.94 69 MET A O 1
ATOM 495 N N . SER A 1 70 ? 11.026 16.589 -11.388 1.00 64.56 70 SER A N 1
ATOM 496 C CA . SER A 1 70 ? 11.681 16.438 -12.700 1.00 64.56 70 SER A CA 1
ATOM 497 C C . SER A 1 70 ? 11.512 17.676 -13.588 1.00 64.56 70 SER A C 1
ATOM 499 O O . SER A 1 70 ? 12.470 18.133 -14.213 1.00 64.56 70 SER A O 1
ATOM 501 N N . THR A 1 71 ? 10.306 18.256 -13.599 1.00 71.44 71 THR A N 1
ATOM 502 C CA . THR A 1 71 ? 9.983 19.456 -14.390 1.00 71.44 71 THR A CA 1
ATOM 503 C C . THR A 1 71 ? 10.797 20.666 -13.927 1.00 71.44 71 THR A C 1
ATOM 505 O O . THR A 1 71 ? 11.296 21.430 -14.751 1.00 71.44 71 THR A O 1
ATOM 508 N N . ILE A 1 72 ? 10.986 20.825 -12.612 1.00 70.38 72 ILE A N 1
ATOM 509 C CA . ILE A 1 72 ? 11.810 21.898 -12.034 1.00 70.38 72 ILE A CA 1
ATOM 510 C C . ILE A 1 72 ? 13.297 21.704 -12.375 1.00 70.38 72 ILE A C 1
ATOM 512 O O . ILE A 1 72 ? 14.004 22.684 -12.605 1.00 70.38 72 ILE A O 1
ATOM 516 N N . SER A 1 73 ? 13.775 20.459 -12.452 1.00 68.12 73 SER A N 1
ATOM 517 C CA . SER A 1 73 ? 15.161 20.133 -12.819 1.00 68.12 73 SER A CA 1
ATOM 518 C C . SER A 1 73 ? 15.453 20.206 -14.325 1.00 68.12 73 SER A C 1
ATOM 520 O O . SER A 1 73 ? 16.592 19.975 -14.724 1.00 68.12 73 SER A O 1
ATOM 522 N N . GLY A 1 74 ? 14.461 20.533 -15.163 1.00 62.78 74 GLY A N 1
ATOM 523 C CA . GLY A 1 74 ? 14.623 20.632 -16.619 1.00 62.78 74 GLY A CA 1
ATOM 524 C C . GLY A 1 74 ? 14.861 19.288 -17.313 1.00 62.78 74 GLY A C 1
ATOM 525 O O . GLY A 1 74 ? 15.307 19.262 -18.459 1.00 62.78 74 GLY A O 1
ATOM 526 N N . LEU A 1 75 ? 14.584 18.178 -16.622 1.00 65.75 75 LEU A N 1
ATOM 527 C CA . LEU A 1 75 ? 14.728 16.833 -17.162 1.00 65.75 75 LEU A CA 1
ATOM 528 C C . LEU A 1 75 ? 13.434 16.433 -17.890 1.00 65.75 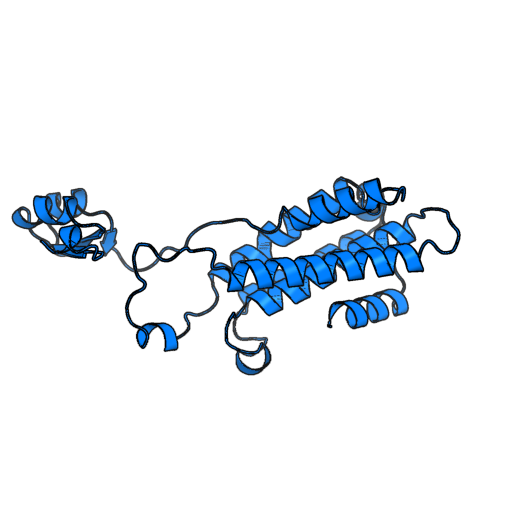75 LEU A C 1
ATOM 530 O O . LEU A 1 75 ? 12.340 16.758 -17.414 1.00 65.75 75 LEU A O 1
ATOM 534 N N . PRO A 1 76 ? 13.527 15.712 -19.021 1.00 68.50 76 PRO A N 1
ATOM 535 C CA . PRO A 1 76 ? 12.357 15.119 -19.660 1.00 68.50 76 PRO A CA 1
ATOM 536 C C . PRO A 1 76 ? 11.608 14.211 -18.674 1.00 68.50 76 PRO A C 1
ATOM 538 O O . PRO A 1 76 ? 12.207 13.668 -17.745 1.00 68.50 76 PRO A O 1
ATOM 541 N N . ASN A 1 77 ? 10.290 14.078 -18.849 1.00 73.69 77 ASN A N 1
ATOM 542 C CA . ASN A 1 77 ? 9.450 13.366 -17.886 1.00 73.69 77 ASN A CA 1
ATOM 543 C C . ASN A 1 77 ? 9.877 11.891 -17.765 1.00 73.69 77 ASN A C 1
ATOM 545 O O . ASN A 1 77 ? 9.871 11.188 -18.777 1.00 73.69 77 ASN A O 1
ATOM 549 N N . PRO A 1 78 ? 10.191 11.405 -16.549 1.00 76.00 78 PRO A N 1
ATOM 550 C CA . PRO A 1 78 ? 10.735 10.063 -16.344 1.00 76.00 78 PRO A CA 1
ATOM 551 C C . PRO A 1 78 ? 9.701 8.955 -16.567 1.00 76.00 78 PRO A C 1
ATOM 553 O O . PRO A 1 78 ? 10.070 7.809 -16.810 1.00 76.00 78 PRO A O 1
ATOM 556 N N . LEU A 1 79 ? 8.412 9.294 -16.461 1.00 83.31 79 LEU A N 1
ATOM 557 C CA . LEU A 1 79 ? 7.292 8.368 -16.585 1.00 83.31 79 LEU A CA 1
ATOM 558 C C . LEU A 1 79 ? 6.254 8.902 -17.570 1.00 83.31 79 LEU A C 1
ATOM 560 O O . LEU A 1 79 ? 5.943 10.096 -17.597 1.00 83.31 79 LEU A O 1
ATOM 564 N N . ASN A 1 80 ? 5.664 7.989 -18.335 1.00 84.62 80 ASN A N 1
ATOM 565 C CA . ASN A 1 80 ? 4.520 8.277 -19.195 1.00 84.62 80 ASN A CA 1
ATOM 566 C C . ASN A 1 80 ? 3.204 8.255 -18.384 1.00 84.62 80 ASN A C 1
ATOM 568 O O . ASN A 1 80 ? 3.073 7.539 -17.391 1.00 84.62 80 ASN A O 1
ATOM 572 N N . ALA A 1 81 ? 2.183 8.981 -18.842 1.00 84.00 81 ALA A N 1
ATOM 573 C CA . ALA A 1 81 ? 0.835 8.982 -18.276 1.00 84.00 81 ALA A CA 1
ATOM 574 C C . ALA A 1 81 ? 0.247 7.566 -18.122 1.00 84.00 81 ALA A C 1
ATOM 576 O O . ALA A 1 81 ? -0.373 7.267 -17.104 1.00 84.00 81 ALA A O 1
ATOM 577 N N . MET A 1 82 ? 0.488 6.674 -19.091 1.00 87.31 82 MET A N 1
ATOM 578 C CA . MET A 1 82 ? 0.037 5.277 -19.015 1.00 87.31 82 MET A CA 1
ATOM 579 C C . MET A 1 82 ? 0.711 4.505 -17.874 1.00 87.31 82 MET A C 1
ATOM 581 O O . MET A 1 82 ? 0.055 3.730 -17.183 1.00 87.31 82 MET A O 1
ATOM 585 N N . GLN A 1 83 ? 2.005 4.740 -17.646 1.00 87.88 83 GLN A N 1
ATOM 586 C CA . GLN A 1 83 ? 2.773 4.112 -16.567 1.00 87.88 83 GLN A CA 1
ATOM 587 C C . GLN A 1 83 ? 2.299 4.611 -15.195 1.00 87.88 83 GLN A C 1
ATOM 589 O O . GLN A 1 83 ? 2.112 3.816 -14.280 1.00 87.88 83 GLN A O 1
ATOM 594 N N . ILE A 1 84 ? 2.010 5.909 -15.071 1.00 86.44 84 ILE A N 1
ATOM 595 C CA . ILE A 1 84 ? 1.442 6.501 -13.849 1.00 86.44 84 ILE A CA 1
ATOM 596 C C . ILE A 1 84 ? 0.051 5.924 -13.554 1.00 86.44 84 ILE A C 1
ATOM 598 O O . ILE A 1 84 ? -0.254 5.576 -12.415 1.00 86.44 84 ILE A O 1
ATOM 602 N N . LEU A 1 85 ? -0.796 5.783 -14.578 1.00 86.38 85 LEU A N 1
ATOM 603 C CA . LEU A 1 85 ? -2.119 5.179 -14.427 1.00 86.38 85 LEU A CA 1
ATOM 604 C C . LEU A 1 85 ? -2.016 3.721 -13.967 1.00 86.38 85 LEU A C 1
ATOM 606 O O . LEU A 1 85 ? -2.771 3.304 -13.089 1.00 86.38 85 LEU A O 1
ATOM 610 N N . TRP A 1 86 ? -1.064 2.964 -14.515 1.00 89.69 86 TRP A N 1
ATOM 611 C CA . TRP A 1 86 ? -0.793 1.598 -14.075 1.00 89.69 86 TRP A CA 1
ATOM 612 C C . TRP A 1 86 ? -0.344 1.532 -12.615 1.00 89.69 86 TRP A C 1
ATOM 614 O O . TRP A 1 86 ? -0.885 0.722 -11.867 1.00 89.69 86 TRP A O 1
ATOM 624 N N . ILE A 1 87 ? 0.582 2.404 -12.198 1.00 86.88 87 ILE A N 1
ATOM 625 C CA . ILE A 1 87 ? 1.031 2.510 -10.801 1.00 86.88 87 ILE A CA 1
ATOM 626 C C . ILE A 1 87 ? -0.171 2.728 -9.880 1.00 86.88 87 ILE A C 1
ATOM 628 O O . ILE A 1 87 ? -0.355 1.965 -8.938 1.00 86.88 87 ILE A O 1
ATOM 632 N N . ASN A 1 88 ? -1.032 3.703 -10.186 1.00 84.06 88 ASN A N 1
ATOM 633 C CA . ASN A 1 88 ? -2.207 3.991 -9.361 1.00 84.06 88 ASN A CA 1
ATOM 634 C C . ASN A 1 88 ? -3.142 2.778 -9.251 1.00 84.06 88 ASN A C 1
ATOM 636 O O . ASN A 1 88 ? -3.559 2.426 -8.154 1.00 84.06 88 ASN A O 1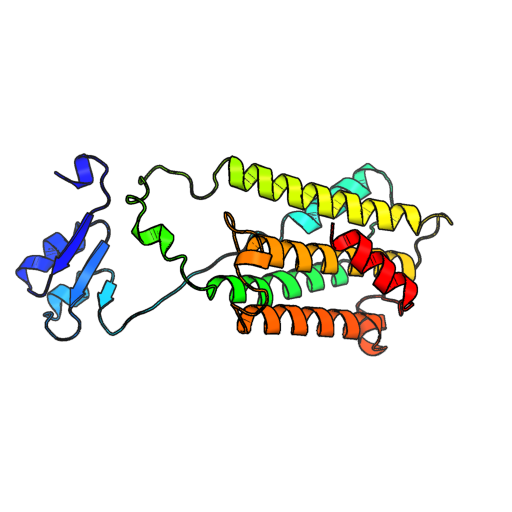
ATOM 640 N N . ILE A 1 89 ? -3.436 2.094 -10.364 1.00 84.31 89 ILE A N 1
ATOM 641 C CA . ILE A 1 89 ? -4.301 0.901 -10.347 1.00 84.31 89 ILE A CA 1
ATOM 642 C C . ILE A 1 89 ? -3.679 -0.227 -9.518 1.00 84.31 89 ILE A C 1
ATOM 644 O O . ILE A 1 89 ? -4.367 -0.886 -8.737 1.00 84.31 89 ILE A O 1
ATOM 648 N N . LEU A 1 90 ? -2.385 -0.469 -9.706 1.00 83.62 90 LEU A N 1
ATOM 649 C CA . LEU A 1 90 ? -1.672 -1.564 -9.066 1.00 83.62 90 LEU A CA 1
ATOM 650 C C . LEU A 1 90 ? -1.480 -1.321 -7.561 1.00 83.62 90 LEU A C 1
ATOM 652 O O . LEU A 1 90 ? -1.500 -2.285 -6.795 1.00 83.62 90 LEU A O 1
ATOM 656 N N . MET A 1 91 ? -1.350 -0.059 -7.140 1.00 77.19 91 MET A N 1
ATOM 657 C CA . MET A 1 91 ? -1.228 0.335 -5.733 1.00 77.19 91 MET A CA 1
ATOM 658 C C . MET A 1 91 ? -2.565 0.412 -5.004 1.00 77.19 91 MET A C 1
ATOM 660 O O . MET A 1 91 ? -2.707 -0.180 -3.933 1.00 77.19 91 MET A O 1
ATOM 664 N N . ASP A 1 92 ? -3.549 1.103 -5.582 1.00 71.62 92 ASP A N 1
ATOM 665 C CA . ASP A 1 92 ? -4.853 1.331 -4.945 1.00 71.62 92 ASP A CA 1
ATOM 666 C C . ASP A 1 92 ? -5.718 0.060 -4.930 1.00 71.62 92 ASP A C 1
ATOM 668 O O . ASP A 1 92 ? -6.640 -0.073 -4.122 1.00 71.62 92 ASP A O 1
ATOM 672 N N . GLY A 1 93 ? -5.435 -0.882 -5.833 1.00 78.12 93 GLY A N 1
ATOM 673 C CA . GLY A 1 93 ? -6.174 -2.127 -5.953 1.00 78.12 93 GLY A CA 1
ATOM 674 C C . GLY A 1 93 ? -5.718 -3.178 -4.931 1.00 78.12 93 GLY A C 1
ATOM 675 O O . GLY A 1 93 ? -6.059 -3.084 -3.752 1.00 78.12 93 GLY A O 1
ATOM 676 N N . PRO A 1 94 ? -5.001 -4.236 -5.342 1.00 80.62 94 PRO A N 1
ATOM 677 C CA . PRO A 1 94 ? -4.812 -5.403 -4.480 1.00 80.62 94 PRO A CA 1
ATOM 678 C C . PRO A 1 94 ? -4.077 -5.126 -3.150 1.00 80.62 94 PRO A C 1
ATOM 680 O O . PRO A 1 94 ? -4.593 -5.545 -2.109 1.00 80.62 94 PRO A O 1
ATOM 683 N N . PRO A 1 95 ? -2.914 -4.438 -3.118 1.00 81.69 95 PRO A N 1
ATOM 684 C CA . PRO A 1 95 ? -2.143 -4.271 -1.886 1.00 81.69 95 PRO A CA 1
ATOM 685 C C . PRO A 1 95 ? -2.862 -3.403 -0.849 1.00 81.69 95 PRO A C 1
ATOM 687 O O . PRO A 1 95 ? -2.998 -3.833 0.297 1.00 81.69 95 PRO A O 1
ATOM 690 N N . ALA A 1 96 ? -3.388 -2.238 -1.242 1.00 81.94 96 ALA A N 1
ATOM 691 C CA . ALA A 1 96 ? -4.095 -1.341 -0.327 1.00 81.94 96 ALA A CA 1
ATOM 692 C C . ALA A 1 96 ? -5.329 -2.008 0.303 1.00 81.94 96 ALA A C 1
ATOM 694 O O . ALA A 1 96 ? -5.504 -1.963 1.520 1.00 81.94 96 ALA A O 1
ATOM 695 N N . GLN A 1 97 ? -6.137 -2.711 -0.496 1.00 82.81 97 GLN A N 1
ATOM 696 C CA . GLN A 1 97 ? -7.303 -3.442 0.014 1.00 82.81 97 GLN A CA 1
ATOM 697 C C . GLN A 1 97 ? -6.894 -4.596 0.940 1.00 82.81 97 GLN A C 1
ATOM 699 O O . GLN A 1 97 ? -7.534 -4.847 1.960 1.00 82.81 97 GLN A O 1
ATOM 704 N N . SER A 1 98 ? -5.794 -5.284 0.623 1.00 83.00 98 SER A N 1
ATOM 705 C CA . SER A 1 98 ? -5.309 -6.404 1.432 1.00 83.00 98 SER A CA 1
ATOM 706 C C . SER A 1 98 ? -4.727 -5.994 2.793 1.00 83.00 98 SER A C 1
ATOM 708 O O . SER A 1 98 ? -4.724 -6.803 3.722 1.00 83.00 98 SER A O 1
ATOM 710 N N . LEU A 1 99 ? -4.282 -4.742 2.949 1.00 80.50 99 LEU A N 1
ATOM 711 C CA . LEU A 1 99 ? -3.883 -4.194 4.251 1.00 80.50 99 LEU A CA 1
ATOM 712 C C . LEU A 1 99 ? -5.085 -4.036 5.192 1.00 80.50 99 LEU A C 1
ATOM 714 O O . LEU A 1 99 ? -4.936 -4.171 6.403 1.00 80.50 99 LEU A O 1
ATOM 718 N N . GLY A 1 100 ? -6.288 -3.824 4.648 1.00 79.50 100 GLY A N 1
ATOM 719 C CA . GLY A 1 100 ? -7.530 -3.771 5.426 1.00 79.50 100 GLY A CA 1
ATOM 720 C C . GLY A 1 100 ? -7.936 -5.112 6.049 1.00 79.50 100 GLY A C 1
ATOM 721 O O . GLY A 1 100 ? -8.777 -5.133 6.947 1.00 79.50 100 GLY A O 1
ATOM 722 N N . VAL A 1 101 ? -7.335 -6.222 5.601 1.00 80.44 101 VAL A N 1
ATOM 723 C CA . VAL A 1 101 ? -7.538 -7.565 6.170 1.00 80.44 101 VAL A CA 1
ATOM 724 C C . VAL A 1 101 ? -6.349 -8.042 7.012 1.00 80.44 101 VAL A C 1
ATOM 726 O O . VAL A 1 101 ? -6.274 -9.223 7.353 1.00 80.44 101 VAL A O 1
ATOM 729 N N . GLU A 1 102 ? -5.410 -7.150 7.349 1.00 78.31 102 GLU A N 1
ATOM 730 C CA . GLU A 1 102 ? -4.315 -7.486 8.262 1.00 78.31 102 GLU A CA 1
ATOM 731 C C . GLU A 1 102 ? -4.889 -7.828 9.654 1.00 78.31 102 GLU A C 1
ATOM 733 O O . GLU A 1 102 ? -5.811 -7.155 10.130 1.00 78.31 102 GLU A O 1
ATOM 738 N N . PRO A 1 103 ? -4.388 -8.885 10.322 1.00 74.06 103 PRO A N 1
ATOM 739 C CA . PRO A 1 103 ? -4.912 -9.299 11.617 1.00 74.06 103 PRO A CA 1
ATOM 740 C C . PRO A 1 103 ? -4.780 -8.198 12.675 1.00 74.06 103 PRO A C 1
ATOM 742 O O . PRO A 1 103 ? -3.785 -7.473 12.737 1.00 74.06 103 PRO A O 1
ATOM 745 N N . VAL A 1 104 ? -5.786 -8.112 13.549 1.00 71.81 104 VAL A N 1
ATOM 746 C CA . VAL A 1 104 ? -5.829 -7.133 14.642 1.00 71.81 104 VAL A CA 1
ATOM 747 C C . VAL A 1 104 ? -4.664 -7.369 15.604 1.00 71.81 104 VAL A C 1
ATOM 749 O O . VAL A 1 104 ? -4.417 -8.490 16.047 1.00 71.81 104 VAL A O 1
ATOM 752 N N . ASP A 1 105 ? -3.954 -6.301 15.969 1.00 72.50 105 ASP A N 1
ATOM 753 C CA . ASP A 1 105 ? -2.899 -6.377 16.976 1.00 72.50 105 ASP A CA 1
ATOM 754 C C . ASP A 1 105 ? -3.512 -6.514 18.379 1.00 72.50 105 ASP A C 1
ATOM 756 O O . ASP A 1 105 ? -4.114 -5.575 18.899 1.00 72.50 105 ASP A O 1
ATOM 760 N N . GLU A 1 106 ? -3.326 -7.671 19.019 1.00 73.81 106 GLU A N 1
ATOM 761 C CA . GLU A 1 106 ? -3.862 -7.970 20.358 1.00 73.81 106 GLU A CA 1
ATOM 762 C C . GLU A 1 106 ? -3.456 -6.935 21.423 1.00 73.81 106 GLU A C 1
ATOM 764 O O . GLU A 1 106 ? -4.197 -6.680 22.374 1.00 73.81 106 GLU A O 1
ATOM 769 N N . SER A 1 107 ? -2.308 -6.269 21.246 1.00 74.38 107 SER A N 1
ATOM 770 C CA . SER A 1 107 ? -1.839 -5.228 22.169 1.00 74.38 107 SER A CA 1
ATOM 771 C C . SER A 1 107 ? -2.699 -3.958 22.163 1.00 74.38 107 SER A C 1
ATOM 773 O O . SER A 1 107 ? -2.551 -3.115 23.052 1.00 74.38 107 SER A O 1
ATOM 775 N N . VAL A 1 108 ? -3.600 -3.798 21.188 1.00 77.12 108 VAL A N 1
ATOM 776 C CA . VAL A 1 108 ? -4.554 -2.680 21.126 1.00 77.12 108 VAL A CA 1
ATOM 777 C C . VAL A 1 108 ? -5.589 -2.782 22.244 1.00 77.12 108 VAL A C 1
ATOM 779 O O . VAL A 1 108 ? -5.927 -1.760 22.831 1.00 77.12 108 VAL A O 1
ATOM 782 N N . MET A 1 109 ? -6.013 -3.994 22.623 1.00 78.75 109 MET A N 1
ATOM 783 C CA . MET A 1 109 ? -6.989 -4.198 23.707 1.00 78.75 109 MET A CA 1
ATOM 784 C C . MET A 1 109 ? -6.439 -3.836 25.095 1.00 78.75 109 MET A C 1
ATOM 786 O O . MET A 1 109 ? -7.204 -3.613 26.028 1.00 78.75 109 MET A O 1
ATOM 790 N N . LEU A 1 110 ? -5.111 -3.765 25.239 1.00 82.75 110 LEU A N 1
ATOM 791 C CA . LEU A 1 110 ? -4.437 -3.365 26.479 1.00 82.75 110 LEU A CA 1
ATOM 792 C C . LEU A 1 110 ? -4.259 -1.844 26.599 1.00 82.75 110 LEU A C 1
ATOM 794 O O . LEU A 1 110 ? -3.854 -1.351 27.652 1.00 82.75 110 LEU A O 1
ATOM 798 N N . GLN A 1 111 ? -4.511 -1.095 25.523 1.00 80.25 111 GLN A N 1
ATOM 799 C CA . GLN A 1 111 ? -4.369 0.357 25.499 1.00 80.25 111 GLN A CA 1
ATOM 800 C C . GLN A 1 111 ? -5.706 1.027 25.851 1.00 80.25 111 GLN A C 1
ATOM 802 O O . GLN A 1 111 ? -6.766 0.534 25.464 1.00 80.25 111 GLN A O 1
ATOM 807 N N . PRO A 1 112 ? -5.691 2.158 26.580 1.00 85.31 112 PRO A N 1
ATOM 808 C CA . PRO A 1 112 ? -6.914 2.895 26.869 1.00 85.31 112 PRO A CA 1
ATOM 809 C C . PRO A 1 112 ? -7.544 3.451 25.576 1.00 85.31 112 PRO A C 1
ATOM 811 O O . PRO A 1 112 ? -6.822 3.706 24.606 1.00 85.31 112 PRO A O 1
ATOM 814 N N . PRO A 1 113 ? -8.868 3.704 25.562 1.00 81.31 113 PRO A N 1
ATOM 815 C CA . PRO A 1 113 ? -9.553 4.271 24.407 1.00 81.31 113 PRO A CA 1
ATOM 816 C C . PRO A 1 113 ? -8.916 5.578 23.928 1.00 81.31 113 PRO A C 1
ATOM 818 O O . PRO A 1 113 ? -8.528 6.447 24.716 1.00 81.31 113 PRO A O 1
ATOM 821 N N . ARG A 1 114 ? -8.828 5.725 22.606 1.00 82.38 114 ARG A N 1
ATOM 822 C CA . ARG A 1 114 ? -8.285 6.915 21.952 1.00 82.38 114 ARG A CA 1
ATOM 823 C C . ARG A 1 114 ? -9.168 8.140 22.244 1.00 82.38 114 ARG A C 1
ATOM 825 O O . ARG A 1 114 ? -10.391 8.050 22.227 1.00 82.38 114 ARG A O 1
ATOM 832 N N . LYS A 1 115 ? -8.552 9.300 22.500 1.00 83.31 115 LYS A N 1
ATOM 833 C CA . LYS A 1 115 ? -9.272 10.569 22.739 1.00 83.31 115 LYS A CA 1
ATOM 834 C C . LYS A 1 115 ? -9.953 11.068 21.457 1.00 83.31 115 LYS A C 1
ATOM 836 O O . LYS A 1 115 ? -9.341 10.960 20.392 1.00 83.31 115 LYS A O 1
ATOM 841 N N . LYS A 1 116 ? -11.140 11.687 21.574 1.00 77.31 116 LYS A N 1
ATOM 842 C CA . LYS A 1 116 ? -11.914 12.246 20.441 1.00 77.31 116 LYS A CA 1
ATOM 843 C C . LYS A 1 116 ? -11.079 13.155 19.544 1.00 77.31 116 LYS A C 1
ATOM 845 O O . LYS A 1 116 ? -11.036 12.959 18.339 1.00 77.31 116 LYS A O 1
ATOM 850 N N . ASP A 1 117 ? -10.349 14.080 20.158 1.00 80.06 117 ASP A N 1
ATOM 851 C CA . ASP A 1 117 ? -9.633 15.137 19.433 1.00 80.06 117 ASP A CA 1
ATOM 852 C C . ASP A 1 117 ? -8.251 14.703 18.932 1.00 80.06 117 ASP A C 1
ATOM 854 O O . ASP A 1 117 ? -7.465 15.520 18.450 1.00 80.06 117 ASP A O 1
ATOM 858 N N . SER A 1 118 ? -7.896 13.424 19.090 1.00 79.31 118 SER A N 1
ATOM 859 C CA . SER A 1 118 ? -6.595 12.958 18.622 1.00 79.31 118 SER A CA 1
ATOM 860 C C . SER A 1 118 ? -6.618 12.782 17.096 1.00 79.31 118 SER A C 1
ATOM 862 O O . SER A 1 118 ? -7.409 11.993 16.575 1.00 79.31 118 SER A O 1
ATOM 864 N N . PRO A 1 119 ? -5.741 13.478 16.354 1.00 76.62 119 PRO A N 1
ATOM 865 C CA . PRO A 1 119 ? -5.791 13.500 14.897 1.00 76.62 119 PRO A CA 1
ATOM 866 C C . PRO A 1 119 ? -5.450 12.124 14.330 1.00 76.62 119 PRO A C 1
ATOM 868 O O . PRO A 1 119 ? -4.487 11.507 14.783 1.00 76.62 119 PRO A O 1
ATOM 871 N N . ILE A 1 120 ? -6.208 11.651 13.334 1.00 79.56 120 ILE A N 1
ATOM 872 C CA . ILE A 1 120 ? -5.941 10.375 12.641 1.00 79.56 120 ILE A CA 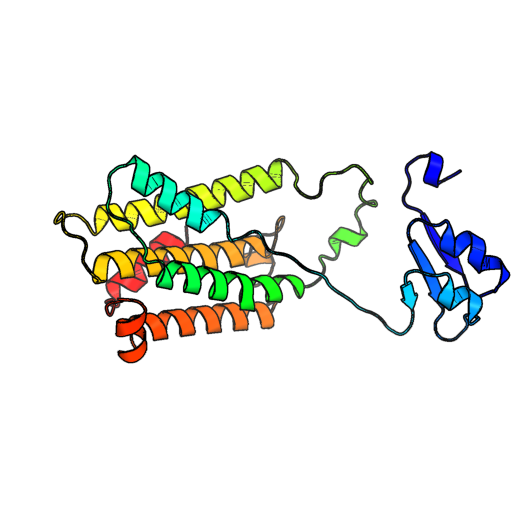1
ATOM 873 C C . ILE A 1 120 ? -4.530 10.401 12.034 1.00 79.56 120 ILE A C 1
ATOM 875 O O . ILE A 1 120 ? -3.742 9.487 12.269 1.00 79.56 120 ILE A O 1
ATOM 879 N N . LEU A 1 121 ? -4.191 11.503 11.360 1.00 79.88 121 LEU A N 1
ATOM 880 C CA . LEU A 1 121 ? -2.858 11.801 10.843 1.00 79.88 121 LEU A CA 1
ATOM 881 C C . LEU A 1 121 ? -2.001 12.437 11.943 1.00 79.88 121 LEU A C 1
ATOM 883 O O . LEU A 1 121 ? -2.059 13.641 12.189 1.00 79.88 121 LEU A O 1
ATOM 887 N N . THR A 1 122 ? -1.206 11.619 12.629 1.00 83.69 122 THR A N 1
ATOM 888 C CA . THR A 1 122 ? -0.239 12.124 13.613 1.00 83.69 122 THR A CA 1
ATOM 889 C C . THR A 1 122 ? 0.982 12.718 12.913 1.00 83.69 122 THR A C 1
ATOM 891 O O . THR A 1 122 ? 1.362 12.276 11.830 1.00 83.69 122 THR A O 1
ATOM 894 N N . SER A 1 123 ? 1.661 13.682 13.539 1.00 82.12 123 SER A N 1
ATOM 895 C CA . SER A 1 123 ? 2.900 14.244 12.981 1.00 82.12 123 SER A CA 1
ATOM 896 C C . SER A 1 123 ? 3.977 13.177 12.761 1.00 82.12 123 SER A C 1
ATOM 898 O O . SER A 1 123 ? 4.739 13.274 11.808 1.00 82.12 123 SER A O 1
ATOM 900 N N . ALA A 1 124 ? 4.010 12.129 13.591 1.00 83.94 124 ALA A N 1
ATOM 901 C CA . ALA A 1 124 ? 4.900 10.986 13.397 1.00 83.94 124 ALA A CA 1
ATOM 902 C C . ALA A 1 124 ? 4.557 10.196 12.122 1.00 83.94 124 ALA A C 1
ATOM 904 O O . ALA A 1 124 ? 5.460 9.865 11.356 1.00 83.94 124 ALA A O 1
ATOM 905 N N . LEU A 1 125 ? 3.266 9.945 11.864 1.00 80.25 125 LEU A N 1
ATOM 906 C CA . LEU A 1 125 ? 2.808 9.291 10.637 1.00 80.25 125 LEU A CA 1
ATOM 907 C C . LEU A 1 125 ? 3.114 10.148 9.403 1.00 80.25 125 LEU A C 1
ATOM 909 O O . LEU A 1 125 ? 3.649 9.629 8.431 1.00 80.25 125 LEU A O 1
ATOM 913 N N . ILE A 1 126 ? 2.857 11.459 9.461 1.00 82.31 126 ILE A N 1
ATOM 914 C CA . ILE A 1 126 ? 3.180 12.389 8.367 1.00 82.31 126 ILE A CA 1
ATOM 915 C C . ILE A 1 126 ? 4.685 12.393 8.092 1.00 82.31 126 ILE A C 1
ATOM 917 O O . ILE A 1 126 ? 5.089 12.249 6.944 1.00 82.31 126 ILE A O 1
ATOM 921 N N . MET A 1 127 ? 5.522 12.505 9.129 1.00 81.12 127 MET A N 1
ATOM 922 C CA . MET A 1 127 ? 6.977 12.450 8.967 1.00 81.12 127 MET A CA 1
ATOM 923 C C . MET A 1 127 ? 7.421 11.127 8.348 1.00 81.12 127 MET A C 1
ATOM 925 O O . MET A 1 127 ? 8.276 11.136 7.470 1.00 81.12 127 MET A O 1
ATOM 929 N N . ARG A 1 128 ? 6.809 10.005 8.743 1.00 81.62 128 ARG A N 1
ATOM 930 C CA . ARG A 1 128 ? 7.098 8.690 8.165 1.00 81.62 128 ARG A CA 1
ATOM 931 C C . ARG A 1 128 ? 6.713 8.618 6.686 1.00 81.62 128 ARG A C 1
ATOM 933 O O . ARG A 1 128 ? 7.532 8.199 5.873 1.00 81.62 128 ARG A O 1
ATOM 940 N N . VAL A 1 129 ? 5.512 9.073 6.330 1.00 83.81 129 VAL A N 1
ATOM 941 C CA . VAL A 1 129 ? 5.042 9.139 4.936 1.00 83.81 129 VAL A CA 1
ATOM 942 C C . VAL A 1 129 ? 5.962 10.026 4.099 1.00 83.81 129 VAL A C 1
ATOM 944 O O . VAL A 1 129 ? 6.374 9.615 3.019 1.00 83.81 129 VAL A O 1
ATOM 947 N N . LEU A 1 130 ? 6.355 11.194 4.615 1.00 83.75 130 LEU A N 1
ATOM 948 C CA . LEU A 1 130 ? 7.295 12.091 3.940 1.00 83.75 130 LEU A CA 1
ATOM 949 C C . LEU A 1 130 ? 8.676 11.455 3.766 1.00 83.75 130 LEU A C 1
ATOM 951 O O . LEU A 1 130 ? 9.259 11.585 2.695 1.00 83.75 130 LEU A O 1
ATOM 955 N N . THR A 1 131 ? 9.199 10.744 4.772 1.00 84.25 131 THR A N 1
ATOM 956 C CA . THR A 1 131 ? 10.478 10.031 4.629 1.00 84.25 131 THR A CA 1
ATOM 957 C C . THR A 1 131 ? 10.396 8.908 3.601 1.00 84.25 131 THR A C 1
ATOM 959 O O . THR A 1 131 ? 11.304 8.796 2.784 1.00 84.25 131 THR A O 1
ATOM 962 N N . CYS A 1 132 ? 9.306 8.131 3.573 1.00 84.31 132 CYS A N 1
ATOM 963 C CA . CYS A 1 132 ? 9.099 7.110 2.546 1.00 84.31 132 CYS A CA 1
ATOM 964 C C . CYS A 1 132 ? 9.020 7.750 1.156 1.00 84.31 132 CYS A C 1
ATOM 966 O O . CYS A 1 132 ? 9.763 7.360 0.264 1.00 84.31 132 CYS A O 1
ATOM 968 N N . ALA A 1 133 ? 8.194 8.784 0.982 1.00 84.69 133 ALA A N 1
ATOM 969 C CA . ALA A 1 133 ? 8.066 9.493 -0.288 1.00 84.69 133 ALA A CA 1
ATOM 970 C C . ALA A 1 133 ? 9.407 10.078 -0.759 1.00 84.69 133 ALA A C 1
ATOM 972 O O . ALA A 1 133 ? 9.751 9.961 -1.932 1.00 84.69 133 ALA A O 1
ATOM 973 N N . ALA A 1 134 ? 10.199 10.653 0.152 1.00 85.75 134 ALA A N 1
ATOM 974 C CA . ALA A 1 134 ? 11.523 11.175 -0.166 1.00 85.75 134 ALA A CA 1
ATOM 975 C C . ALA A 1 134 ? 12.489 10.074 -0.628 1.00 85.75 134 ALA A C 1
ATOM 977 O O . ALA A 1 134 ? 13.217 10.293 -1.591 1.00 85.75 134 ALA A O 1
ATOM 978 N N . ILE A 1 135 ? 12.480 8.897 0.009 1.00 87.56 135 ILE A N 1
ATOM 979 C CA . ILE A 1 135 ? 13.301 7.745 -0.403 1.00 87.56 135 ILE A CA 1
ATOM 980 C C . ILE A 1 135 ? 12.884 7.259 -1.794 1.00 87.56 135 ILE A C 1
ATOM 982 O O . ILE A 1 135 ? 13.746 7.084 -2.651 1.00 87.56 135 ILE A O 1
ATOM 986 N N . ILE A 1 136 ? 11.579 7.111 -2.044 1.00 88.56 136 ILE A N 1
ATOM 987 C CA . ILE A 1 136 ? 11.048 6.662 -3.340 1.00 88.56 136 ILE A CA 1
ATOM 988 C C . ILE A 1 136 ? 11.438 7.651 -4.443 1.00 88.56 136 ILE A C 1
ATOM 990 O O . ILE A 1 136 ? 11.984 7.254 -5.472 1.00 88.56 136 ILE A O 1
ATOM 994 N N . VAL A 1 137 ? 11.219 8.952 -4.228 1.00 86.19 137 VAL A N 1
ATOM 995 C CA . VAL A 1 137 ? 11.571 9.997 -5.203 1.00 86.19 137 VAL A CA 1
ATOM 996 C C . VAL A 1 137 ? 13.084 10.067 -5.415 1.00 86.19 137 VAL A C 1
ATOM 998 O O . VAL A 1 137 ? 13.532 10.125 -6.556 1.00 86.19 137 VAL A O 1
ATOM 1001 N N . ALA A 1 138 ? 13.890 10.025 -4.351 1.00 87.94 138 ALA A N 1
ATOM 1002 C CA . ALA A 1 138 ? 15.345 10.078 -4.468 1.00 87.94 138 ALA A CA 1
ATOM 1003 C C . ALA A 1 138 ? 15.912 8.842 -5.180 1.00 87.94 138 ALA A C 1
ATOM 1005 O O . ALA A 1 138 ? 16.763 8.985 -6.054 1.00 87.94 138 ALA A O 1
ATOM 1006 N N . GLY A 1 139 ? 15.427 7.645 -4.844 1.00 89.00 139 GLY A N 1
ATOM 1007 C CA . GLY A 1 139 ? 15.855 6.392 -5.460 1.00 89.00 139 GLY A CA 1
ATOM 1008 C C . GLY A 1 139 ? 15.467 6.308 -6.934 1.00 89.00 139 GLY A C 1
ATOM 1009 O O . GLY A 1 139 ? 16.305 5.992 -7.774 1.00 89.00 139 GLY A O 1
ATOM 1010 N N . THR A 1 140 ? 14.229 6.671 -7.274 1.00 88.12 140 THR A N 1
ATOM 1011 C CA . THR A 1 140 ? 13.755 6.677 -8.670 1.00 88.12 140 THR A CA 1
ATOM 1012 C C . THR A 1 140 ? 14.457 7.735 -9.513 1.00 88.12 140 THR A C 1
ATOM 1014 O O . THR A 1 140 ? 14.866 7.444 -10.636 1.00 88.12 140 THR A O 1
ATOM 1017 N N . LEU A 1 141 ? 14.691 8.931 -8.965 1.00 86.06 141 LEU A N 1
ATOM 1018 C CA . LEU A 1 141 ? 15.477 9.967 -9.631 1.00 86.06 141 LEU A CA 1
ATOM 1019 C C . LEU A 1 141 ? 16.948 9.551 -9.793 1.00 86.06 141 LEU A C 1
ATOM 1021 O O . LEU A 1 141 ? 17.544 9.811 -10.834 1.00 86.06 141 LEU A O 1
ATOM 1025 N N . PHE A 1 142 ? 17.532 8.877 -8.800 1.00 88.69 142 PHE A N 1
ATOM 1026 C CA . PHE A 1 142 ? 18.891 8.342 -8.883 1.00 88.69 142 PHE A CA 1
ATOM 1027 C C . PHE A 1 142 ? 19.027 7.291 -9.992 1.00 88.69 142 PHE A C 1
ATOM 1029 O O . PHE A 1 142 ? 19.972 7.366 -10.783 1.00 88.69 142 PHE A O 1
ATOM 1036 N N . THR A 1 143 ? 18.078 6.354 -10.094 1.00 87.38 143 THR A N 1
ATOM 1037 C CA . THR A 1 143 ? 18.012 5.397 -11.210 1.00 87.38 143 THR A CA 1
ATOM 1038 C C . THR A 1 143 ? 17.901 6.138 -12.539 1.00 87.38 143 THR A C 1
ATOM 1040 O O . THR A 1 143 ? 18.699 5.896 -13.438 1.00 87.38 143 THR A O 1
ATOM 1043 N N . TYR A 1 144 ? 16.989 7.106 -12.638 1.00 86.00 144 TYR A N 1
ATOM 1044 C CA . TYR A 1 144 ? 16.764 7.861 -13.868 1.00 86.00 144 TYR A CA 1
ATOM 1045 C C . TYR A 1 144 ? 18.010 8.622 -14.348 1.00 86.00 144 TYR A C 1
ATOM 1047 O O . TYR A 1 144 ? 18.376 8.545 -15.518 1.00 86.00 144 TYR A O 1
ATOM 1055 N N . ILE A 1 145 ? 18.705 9.317 -13.443 1.00 83.19 145 ILE A N 1
ATOM 1056 C CA . ILE A 1 145 ? 19.935 10.057 -13.765 1.00 83.19 145 ILE A CA 1
ATOM 1057 C C . ILE A 1 145 ? 21.073 9.104 -14.157 1.00 83.19 145 ILE A C 1
ATOM 1059 O O . ILE A 1 145 ? 21.883 9.435 -15.022 1.00 83.19 145 ILE A O 1
ATOM 1063 N N . THR A 1 146 ? 21.160 7.935 -13.517 1.00 83.56 146 THR A N 1
ATOM 1064 C CA . THR A 1 146 ? 22.224 6.959 -13.793 1.00 83.56 146 THR A CA 1
ATOM 1065 C C . THR A 1 146 ? 22.050 6.290 -15.153 1.00 83.56 146 THR A C 1
ATOM 1067 O O . THR A 1 146 ? 23.051 6.058 -15.829 1.00 83.56 146 THR A O 1
ATOM 1070 N N . GLU A 1 147 ? 20.810 6.025 -15.562 1.00 83.06 147 GLU A N 1
ATOM 1071 C CA . GLU A 1 147 ? 20.503 5.448 -16.875 1.00 83.06 147 GLU A CA 1
ATOM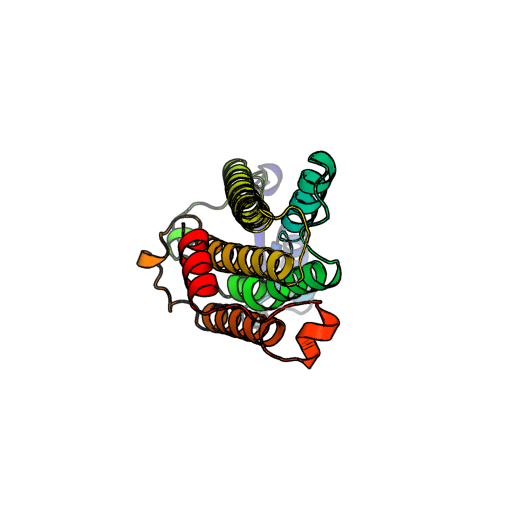 1072 C C . GLU A 1 147 ? 20.604 6.497 -17.997 1.00 83.06 147 GLU A C 1
ATOM 1074 O O . GLU A 1 147 ? 21.183 6.222 -19.043 1.00 83.06 147 GLU A O 1
ATOM 1079 N N . MET A 1 148 ? 20.208 7.755 -17.753 1.00 79.00 148 MET A N 1
ATOM 1080 C CA . MET A 1 148 ? 20.359 8.862 -18.716 1.00 79.00 148 MET A CA 1
ATOM 1081 C C . MET A 1 148 ? 21.801 9.390 -18.885 1.00 79.00 148 MET A C 1
ATOM 1083 O O . MET A 1 148 ? 22.024 10.582 -19.118 1.00 79.00 148 MET A O 1
ATOM 1087 N N . ARG A 1 149 ? 22.817 8.527 -18.808 1.00 66.81 149 ARG A N 1
ATOM 1088 C CA . ARG A 1 149 ? 24.223 8.921 -19.024 1.00 66.81 149 ARG A CA 1
ATOM 1089 C C . ARG A 1 149 ? 24.509 9.407 -20.444 1.00 66.81 149 ARG A C 1
ATOM 1091 O O . ARG A 1 149 ? 25.375 10.262 -20.617 1.00 66.81 149 ARG A O 1
ATOM 1098 N N . ASP A 1 150 ? 23.745 8.927 -21.421 1.00 68.12 150 ASP A N 1
ATOM 1099 C CA . ASP A 1 150 ? 23.920 9.268 -22.837 1.00 68.12 150 ASP A CA 1
ATOM 1100 C C . ASP A 1 150 ? 23.107 10.508 -23.267 1.00 68.12 150 ASP A C 1
ATOM 1102 O O . ASP A 1 150 ? 23.172 10.934 -24.420 1.00 68.12 150 ASP A O 1
ATOM 1106 N N . GLY A 1 151 ? 22.348 11.122 -22.346 1.00 67.50 151 GLY A N 1
ATOM 1107 C CA . GLY A 1 151 ? 21.587 12.357 -22.579 1.00 67.50 151 GLY A CA 1
ATOM 1108 C C . GLY A 1 151 ? 20.350 12.217 -23.480 1.00 67.50 151 GLY A C 1
ATOM 1109 O O . GLY A 1 151 ? 19.702 13.219 -23.781 1.00 67.50 151 GLY A O 1
ATOM 1110 N N . ILE A 1 152 ? 20.007 10.996 -23.902 1.00 73.50 152 ILE A N 1
ATOM 1111 C CA . ILE A 1 152 ? 18.814 10.671 -24.692 1.00 73.50 152 ILE A CA 1
ATOM 1112 C C . ILE A 1 152 ? 17.906 9.792 -23.837 1.00 73.50 152 ILE A C 1
ATOM 1114 O O . ILE A 1 152 ? 18.369 8.804 -23.284 1.00 73.50 152 ILE A O 1
ATOM 1118 N N . VAL A 1 153 ? 16.616 10.129 -23.765 1.00 77.31 153 VAL A N 1
ATOM 1119 C CA . VAL A 1 153 ? 15.618 9.285 -23.094 1.00 77.31 153 VAL A CA 1
ATOM 1120 C C . VAL A 1 153 ? 15.248 8.130 -24.007 1.00 77.31 153 VAL A C 1
ATOM 1122 O O . VAL A 1 153 ? 14.631 8.333 -25.056 1.00 77.31 153 VAL A O 1
ATOM 1125 N N . THR A 1 154 ? 15.603 6.919 -23.603 1.00 83.69 154 THR A N 1
ATOM 1126 C CA . THR A 1 154 ? 15.211 5.687 -24.284 1.00 83.69 154 THR A CA 1
ATOM 1127 C C . THR A 1 154 ? 14.008 5.027 -23.602 1.00 83.69 154 THR A C 1
ATOM 1129 O O . THR A 1 154 ? 13.668 5.316 -22.451 1.00 83.69 154 THR A O 1
ATOM 1132 N N . ALA A 1 155 ? 13.336 4.114 -24.315 1.00 82.56 155 ALA A N 1
ATOM 1133 C CA . ALA A 1 155 ? 12.255 3.313 -23.737 1.00 82.56 155 ALA A CA 1
ATOM 1134 C C . ALA A 1 155 ? 12.762 2.476 -22.547 1.00 82.56 155 ALA A C 1
ATOM 1136 O O . ALA A 1 155 ? 12.076 2.378 -21.525 1.00 82.56 155 ALA A O 1
ATOM 1137 N N . ARG A 1 156 ? 13.997 1.964 -22.624 1.00 87.00 156 ARG A N 1
ATOM 1138 C CA . ARG A 1 156 ? 14.688 1.298 -21.515 1.00 87.00 156 ARG A CA 1
ATOM 1139 C C . ARG A 1 156 ? 14.797 2.171 -20.261 1.00 87.00 156 ARG A C 1
ATOM 1141 O O . ARG A 1 156 ? 14.418 1.695 -19.195 1.00 87.00 156 ARG A O 1
ATOM 1148 N N . ASP A 1 157 ? 15.204 3.437 -20.370 1.00 87.38 157 ASP A N 1
ATOM 1149 C CA . ASP A 1 157 ? 15.388 4.330 -19.204 1.00 87.38 157 ASP A CA 1
ATOM 1150 C C . ASP A 1 157 ? 14.069 4.596 -18.466 1.00 87.38 157 ASP A C 1
ATOM 1152 O O . ASP A 1 157 ? 13.987 4.548 -17.231 1.00 87.38 157 ASP A O 1
ATOM 1156 N N . THR A 1 158 ? 13.001 4.828 -19.236 1.00 87.12 158 THR A N 1
ATOM 1157 C CA . THR A 1 158 ? 11.653 4.993 -18.673 1.00 87.12 158 THR A CA 1
ATOM 1158 C C . THR A 1 158 ? 11.149 3.691 -18.052 1.00 87.12 158 THR A C 1
ATOM 1160 O O . THR A 1 158 ? 10.530 3.722 -16.992 1.00 87.12 158 THR A O 1
ATOM 1163 N N . THR A 1 159 ? 11.481 2.530 -18.633 1.00 91.31 159 THR A N 1
ATOM 1164 C CA . THR A 1 159 ? 11.101 1.218 -18.082 1.00 91.31 159 THR A CA 1
ATOM 1165 C C . THR A 1 159 ? 11.861 0.884 -16.800 1.00 91.31 159 THR A C 1
ATOM 1167 O O . THR A 1 159 ? 11.269 0.338 -15.864 1.00 91.31 159 THR A O 1
ATOM 1170 N N . MET A 1 160 ? 13.144 1.249 -16.725 1.00 90.50 160 MET A N 1
ATOM 1171 C CA . MET A 1 160 ? 13.966 1.147 -15.518 1.00 90.50 160 MET A CA 1
ATOM 1172 C C . MET A 1 160 ? 13.370 1.979 -14.388 1.00 90.50 160 MET A C 1
ATOM 1174 O O . MET A 1 160 ? 13.158 1.474 -13.287 1.00 90.50 160 MET A O 1
ATOM 1178 N N . THR A 1 161 ? 13.029 3.236 -14.673 1.00 90.00 161 THR A N 1
ATOM 1179 C CA . THR A 1 161 ? 12.483 4.155 -13.666 1.00 90.00 161 THR A CA 1
ATOM 1180 C C . THR A 1 161 ? 11.078 3.740 -13.230 1.00 90.00 161 THR A C 1
ATOM 1182 O O . THR A 1 161 ? 10.775 3.732 -12.037 1.00 90.00 161 THR A O 1
ATOM 1185 N N . PHE A 1 162 ? 10.242 3.306 -14.174 1.00 91.25 162 PHE A N 1
ATOM 1186 C CA . PHE A 1 162 ? 8.920 2.740 -13.913 1.00 91.25 162 PHE A CA 1
ATOM 1187 C C . PHE A 1 162 ? 8.983 1.497 -13.017 1.00 91.25 162 PHE A C 1
ATOM 1189 O O . PHE A 1 162 ? 8.277 1.420 -12.013 1.00 91.25 162 PHE A O 1
ATOM 1196 N N . THR A 1 163 ? 9.857 0.541 -13.336 1.00 92.00 163 THR A N 1
ATOM 1197 C CA . THR A 1 163 ? 10.001 -0.697 -12.553 1.00 92.00 163 THR A CA 1
ATOM 1198 C C . THR A 1 163 ? 10.611 -0.426 -11.178 1.00 92.00 163 THR A C 1
ATOM 1200 O O . THR A 1 163 ? 10.171 -1.014 -10.191 1.00 92.00 163 THR A O 1
ATOM 1203 N N . CYS A 1 164 ? 11.557 0.515 -11.088 1.00 91.50 164 CYS A N 1
ATOM 1204 C CA . CYS A 1 164 ? 12.119 0.992 -9.824 1.00 91.50 164 CYS A CA 1
ATOM 1205 C C . CYS A 1 164 ? 11.029 1.558 -8.901 1.00 91.50 164 CYS A C 1
ATOM 1207 O O . CYS A 1 164 ? 10.939 1.158 -7.742 1.00 91.50 164 CYS A O 1
ATOM 1209 N N . PHE A 1 165 ? 10.155 2.424 -9.429 1.00 90.62 165 PHE A N 1
ATOM 1210 C CA . PHE A 1 165 ? 9.046 3.011 -8.672 1.00 90.62 165 PHE A CA 1
ATOM 1211 C C . PHE A 1 165 ? 8.098 1.931 -8.132 1.00 90.62 165 PHE A C 1
ATOM 1213 O O . PHE A 1 165 ? 7.806 1.901 -6.939 1.00 90.62 165 PHE A O 1
ATOM 1220 N N . VAL A 1 166 ? 7.678 0.992 -8.989 1.00 90.50 166 VAL A N 1
ATOM 1221 C CA . VAL A 1 166 ? 6.777 -0.103 -8.593 1.00 90.50 166 VAL A CA 1
ATOM 1222 C C . VAL A 1 166 ? 7.401 -0.985 -7.509 1.00 90.50 166 VAL A C 1
ATOM 1224 O O . VAL A 1 166 ? 6.712 -1.371 -6.566 1.00 90.50 166 VAL A O 1
ATOM 1227 N N . PHE A 1 167 ? 8.694 -1.302 -7.600 1.00 91.38 167 PHE A N 1
ATOM 1228 C CA . PHE A 1 167 ? 9.374 -2.087 -6.567 1.00 91.38 167 PHE A CA 1
ATOM 1229 C C . PHE A 1 167 ? 9.479 -1.339 -5.242 1.00 91.38 167 PHE A C 1
ATOM 1231 O O . PHE A 1 167 ? 9.128 -1.910 -4.209 1.00 91.38 167 PHE A O 1
ATOM 1238 N N . PHE A 1 168 ? 9.887 -0.069 -5.263 1.00 89.69 168 PHE A N 1
ATOM 1239 C CA . PHE A 1 168 ? 9.912 0.778 -4.071 1.00 89.69 168 PHE A CA 1
ATOM 1240 C C . PHE A 1 168 ? 8.567 0.786 -3.348 1.00 89.69 168 PHE A C 1
ATOM 1242 O O . PHE A 1 168 ? 8.507 0.605 -2.133 1.00 89.69 168 PHE A O 1
ATOM 1249 N N . ASP A 1 169 ? 7.482 0.922 -4.097 1.00 87.06 169 ASP A N 1
ATOM 1250 C CA . ASP A 1 169 ? 6.151 0.898 -3.522 1.00 87.06 169 ASP A CA 1
ATOM 1251 C C . ASP A 1 169 ? 5.751 -0.483 -2.976 1.00 87.06 169 ASP A C 1
ATOM 1253 O O . ASP A 1 169 ? 5.112 -0.553 -1.928 1.00 87.06 169 ASP A O 1
ATOM 1257 N N . MET A 1 170 ? 6.138 -1.596 -3.615 1.00 87.25 170 MET A N 1
ATOM 1258 C CA . MET A 1 170 ? 5.904 -2.940 -3.058 1.00 87.25 170 MET A CA 1
ATOM 1259 C C . MET A 1 170 ? 6.626 -3.128 -1.712 1.00 87.25 170 MET A C 1
ATOM 1261 O O . MET A 1 170 ? 6.052 -3.676 -0.765 1.00 87.25 170 MET A O 1
ATOM 1265 N N . PHE A 1 171 ? 7.863 -2.636 -1.590 1.00 86.12 171 PHE A N 1
ATOM 1266 C CA . PHE A 1 171 ? 8.609 -2.642 -0.326 1.00 86.12 171 PHE A CA 1
ATOM 1267 C C . PHE A 1 171 ? 8.023 -1.669 0.707 1.00 86.12 171 PHE A C 1
ATOM 1269 O O . PHE A 1 171 ? 7.953 -1.985 1.901 1.00 86.12 171 PHE A O 1
ATOM 1276 N N . ASN A 1 172 ? 7.527 -0.513 0.267 1.00 83.19 172 ASN A N 1
ATOM 1277 C CA . ASN A 1 172 ? 6.826 0.429 1.130 1.00 83.19 172 ASN A CA 1
ATOM 1278 C C . ASN A 1 172 ? 5.504 -0.167 1.646 1.00 83.19 172 ASN A C 1
ATOM 1280 O O . ASN A 1 172 ? 5.232 -0.097 2.842 1.00 83.19 172 ASN A O 1
ATOM 1284 N N . ALA A 1 173 ? 4.734 -0.861 0.802 1.00 81.94 173 ALA A N 1
ATOM 1285 C CA . ALA A 1 173 ? 3.514 -1.564 1.195 1.00 81.94 173 ALA A CA 1
ATOM 1286 C C . ALA A 1 173 ? 3.793 -2.632 2.267 1.00 81.94 173 ALA A C 1
ATOM 1288 O O . ALA A 1 173 ? 3.052 -2.743 3.245 1.00 81.94 173 ALA A O 1
ATOM 1289 N N . LEU A 1 174 ? 4.903 -3.370 2.141 1.00 81.44 174 LEU A N 1
ATOM 1290 C CA . LEU A 1 174 ? 5.380 -4.294 3.178 1.00 81.44 174 LEU A CA 1
ATOM 1291 C C . LEU A 1 174 ? 5.721 -3.567 4.490 1.00 81.44 174 LEU A C 1
ATOM 1293 O O . LEU A 1 174 ? 5.384 -4.054 5.570 1.00 81.44 174 LEU A O 1
ATOM 1297 N N . SER A 1 175 ? 6.345 -2.391 4.406 1.00 79.38 175 SER A N 1
ATOM 1298 C CA . SER A 1 175 ? 6.686 -1.547 5.561 1.00 79.38 175 SER A CA 1
ATOM 1299 C C . SER A 1 175 ? 5.456 -0.928 6.236 1.00 79.38 175 SER A C 1
ATOM 1301 O O . SER A 1 175 ? 5.468 -0.679 7.446 1.00 79.38 175 SER A O 1
ATOM 1303 N N . CYS A 1 176 ? 4.375 -0.720 5.483 1.00 76.75 176 CYS A N 1
ATOM 1304 C CA . CYS A 1 176 ? 3.089 -0.238 5.980 1.00 76.75 176 CYS A CA 1
ATOM 1305 C C . CYS A 1 176 ? 2.278 -1.307 6.731 1.00 76.75 176 CYS A C 1
ATOM 1307 O O . CYS A 1 176 ? 1.377 -0.937 7.480 1.00 76.75 176 CYS A O 1
ATOM 1309 N N . ARG A 1 177 ? 2.616 -2.604 6.622 1.00 77.88 177 ARG A N 1
ATOM 1310 C CA . ARG A 1 177 ? 1.911 -3.690 7.344 1.00 77.88 177 ARG A CA 1
ATOM 1311 C C . ARG A 1 177 ? 1.944 -3.545 8.863 1.00 77.88 177 ARG A C 1
ATOM 1313 O O . ARG A 1 177 ? 1.082 -4.077 9.554 1.00 77.88 177 ARG A O 1
ATOM 1320 N N . SER A 1 178 ? 2.943 -2.858 9.415 1.00 70.81 178 SER A N 1
ATOM 1321 C CA . SER A 1 178 ? 2.964 -2.549 10.841 1.00 70.81 178 SER A CA 1
ATOM 1322 C C . SER A 1 178 ? 3.656 -1.226 11.130 1.00 70.81 178 SER A C 1
ATOM 1324 O O . SER A 1 178 ? 4.709 -0.906 10.581 1.00 70.81 178 SER A O 1
ATOM 1326 N N . GLU A 1 179 ? 3.076 -0.454 12.047 1.00 66.44 179 GLU A N 1
ATOM 1327 C CA . GLU A 1 179 ? 3.698 0.771 12.551 1.00 66.44 179 GLU A CA 1
ATOM 1328 C C . GLU A 1 179 ? 4.717 0.527 13.662 1.00 66.44 179 GLU A C 1
ATOM 1330 O O . GLU A 1 179 ? 5.656 1.302 13.815 1.00 66.44 179 GLU A O 1
ATOM 1335 N N . LYS A 1 180 ? 4.537 -0.537 14.453 1.00 64.06 180 LYS A N 1
ATOM 1336 C CA . LYS A 1 180 ? 5.304 -0.759 15.690 1.00 64.06 180 LYS A CA 1
ATOM 1337 C C . LYS A 1 180 ? 6.209 -1.985 15.639 1.00 64.06 180 LYS A C 1
ATOM 1339 O O . LYS A 1 180 ? 7.180 -2.057 16.391 1.00 64.06 180 LYS A O 1
ATOM 1344 N N . LYS A 1 181 ? 5.891 -2.977 14.803 1.00 65.12 181 LYS A N 1
ATOM 1345 C CA . LYS A 1 181 ? 6.607 -4.256 14.751 1.00 65.12 181 LYS A CA 1
ATOM 1346 C C . LYS A 1 181 ? 7.412 -4.347 13.458 1.00 65.12 181 LYS A C 1
ATOM 1348 O O . LYS A 1 181 ? 6.945 -3.974 12.392 1.00 65.12 181 LYS A O 1
ATOM 1353 N N . SER A 1 182 ? 8.629 -4.875 13.558 1.00 69.19 182 SER A N 1
ATOM 1354 C CA . SER A 1 182 ? 9.429 -5.206 12.375 1.00 69.19 182 SER A CA 1
ATOM 1355 C C . SER A 1 182 ? 8.766 -6.344 11.587 1.00 69.19 182 SER A C 1
ATOM 1357 O O . SER A 1 182 ? 8.203 -7.262 12.190 1.00 69.19 182 SER A O 1
ATOM 1359 N N . ILE A 1 183 ? 8.887 -6.312 10.257 1.00 66.38 183 ILE A N 1
ATOM 1360 C CA . ILE A 1 183 ? 8.316 -7.294 9.314 1.00 66.38 183 ILE A CA 1
ATOM 1361 C C . ILE A 1 183 ? 8.714 -8.733 9.693 1.00 66.38 183 ILE A C 1
ATOM 1363 O O . ILE A 1 183 ? 7.900 -9.653 9.632 1.00 66.38 183 ILE A O 1
ATOM 1367 N N . PHE A 1 184 ? 9.936 -8.923 10.199 1.00 63.41 184 PHE A N 1
ATOM 1368 C CA . PHE A 1 184 ? 10.440 -10.227 10.641 1.00 63.41 184 PHE A CA 1
ATOM 1369 C C . PHE A 1 184 ? 9.743 -10.774 11.892 1.00 63.41 184 PHE A C 1
ATOM 1371 O 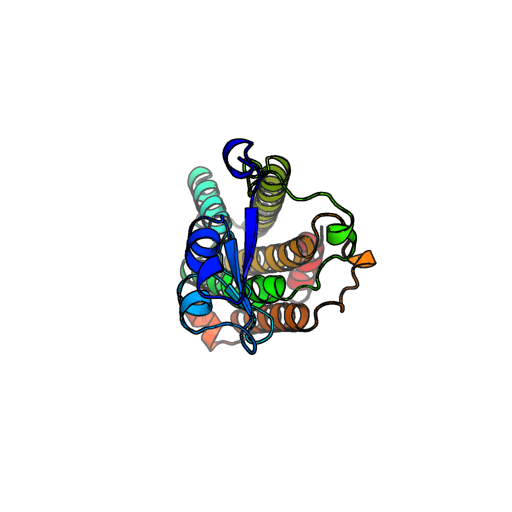O . PHE A 1 184 ? 9.653 -11.987 12.055 1.00 63.41 184 PHE A O 1
ATOM 1378 N N . LYS A 1 185 ? 9.230 -9.901 12.769 1.00 63.56 185 LYS A N 1
ATOM 1379 C CA . LYS A 1 185 ? 8.441 -10.308 13.944 1.00 63.56 185 LYS A CA 1
ATOM 1380 C C . LYS A 1 185 ? 6.974 -10.558 13.604 1.00 63.56 185 LYS A C 1
ATOM 1382 O O . LYS A 1 185 ? 6.329 -11.324 14.307 1.00 63.56 185 LYS A O 1
ATOM 1387 N N . LEU A 1 186 ? 6.454 -9.905 12.563 1.00 64.06 186 LEU A N 1
ATOM 1388 C CA . LEU A 1 186 ? 5.089 -10.129 12.078 1.00 64.06 186 LEU A CA 1
ATOM 1389 C C . LEU A 1 186 ? 4.958 -11.462 11.328 1.00 64.06 186 LEU A C 1
ATOM 1391 O O . LEU A 1 186 ? 3.899 -12.077 11.343 1.00 64.06 186 LEU A O 1
ATOM 1395 N N . GLY A 1 187 ? 6.039 -11.894 10.674 1.00 63.50 187 GLY A N 1
ATOM 1396 C CA . GLY A 1 187 ? 6.036 -13.037 9.775 1.00 63.50 187 GLY A CA 1
ATOM 1397 C C . GLY A 1 187 ? 5.543 -12.635 8.385 1.00 63.50 187 GLY A C 1
ATOM 1398 O O . GLY A 1 187 ? 4.431 -12.134 8.203 1.00 63.50 187 GLY A O 1
ATOM 1399 N N . ILE A 1 188 ? 6.373 -12.901 7.376 1.00 67.31 188 ILE A N 1
ATOM 1400 C CA . ILE A 1 188 ? 6.088 -12.557 5.974 1.00 67.31 188 ILE A CA 1
ATOM 1401 C C . ILE A 1 188 ? 4.768 -13.208 5.521 1.00 67.31 188 ILE A C 1
ATOM 1403 O O . ILE A 1 188 ? 3.987 -12.583 4.813 1.00 67.31 188 ILE A O 1
ATOM 1407 N N . PHE A 1 189 ? 4.442 -14.398 6.038 1.00 68.50 189 PHE A N 1
ATOM 1408 C CA . PHE A 1 189 ? 3.260 -15.192 5.675 1.00 68.50 189 PHE A CA 1
ATOM 1409 C C . PHE A 1 189 ? 2.003 -14.975 6.529 1.00 68.50 189 PHE A C 1
ATOM 1411 O O . PHE A 1 189 ? 1.035 -15.703 6.344 1.00 68.50 189 PHE A O 1
ATOM 1418 N N . SER A 1 190 ? 1.988 -13.994 7.439 1.00 71.12 190 SER A N 1
ATOM 1419 C CA . SER A 1 190 ? 0.826 -13.768 8.317 1.00 71.12 190 SER A CA 1
ATOM 1420 C C . SER A 1 190 ? -0.456 -13.432 7.535 1.00 71.12 190 SER A C 1
ATOM 1422 O O . SER A 1 190 ? -1.517 -13.986 7.810 1.00 71.12 190 SER A O 1
ATOM 1424 N N . ASN A 1 191 ? -0.348 -12.598 6.495 1.00 79.00 191 ASN A N 1
ATOM 1425 C CA . ASN A 1 191 ? -1.471 -12.221 5.641 1.00 79.00 191 ASN A CA 1
ATOM 1426 C C . ASN A 1 191 ? -1.310 -12.826 4.239 1.00 79.00 191 ASN A C 1
ATOM 1428 O O . ASN A 1 191 ? -0.588 -12.309 3.382 1.00 79.00 191 ASN A O 1
ATOM 1432 N N . SER A 1 192 ? -1.998 -13.946 4.004 1.00 82.50 192 SER A N 1
ATOM 1433 C CA . SER A 1 192 ? -1.979 -14.616 2.700 1.00 82.50 192 SER A CA 1
ATOM 1434 C C . SER A 1 192 ? -2.618 -13.772 1.594 1.00 82.50 192 SER A C 1
ATOM 1436 O O . SER A 1 192 ? -2.192 -13.883 0.446 1.00 82.50 192 SER A O 1
ATOM 1438 N N . MET A 1 193 ? -3.612 -12.935 1.916 1.00 84.44 193 MET A N 1
ATOM 1439 C CA . MET A 1 193 ? -4.271 -12.054 0.944 1.00 84.44 193 MET A CA 1
ATOM 1440 C C . MET A 1 193 ? -3.305 -10.966 0.472 1.00 84.44 193 MET A C 1
ATOM 1442 O O . MET A 1 193 ? -3.193 -10.724 -0.726 1.00 84.44 193 MET A O 1
ATOM 1446 N N . PHE A 1 194 ? -2.553 -10.370 1.401 1.00 86.19 194 PHE A N 1
ATOM 1447 C CA . PHE A 1 194 ? -1.520 -9.385 1.091 1.00 86.19 194 PHE A CA 1
ATOM 1448 C C . PHE A 1 194 ? -0.407 -9.980 0.234 1.00 86.19 194 PHE A C 1
ATOM 1450 O O . PHE A 1 194 ? -0.026 -9.408 -0.784 1.00 86.19 194 PHE A O 1
ATOM 1457 N N . ASN A 1 195 ? 0.083 -11.168 0.589 1.00 86.69 195 ASN A N 1
ATOM 1458 C CA . ASN A 1 195 ? 1.125 -11.819 -0.201 1.00 86.69 195 ASN A CA 1
ATOM 1459 C C . ASN A 1 195 ? 0.643 -12.176 -1.607 1.00 86.69 195 ASN A C 1
ATOM 1461 O O . ASN A 1 195 ? 1.398 -12.029 -2.568 1.00 86.69 195 ASN A O 1
ATOM 1465 N N . LEU A 1 196 ? -0.611 -12.614 -1.741 1.00 88.38 196 LEU A N 1
ATOM 1466 C CA . LEU A 1 196 ? -1.222 -12.881 -3.038 1.00 88.38 196 LEU A CA 1
ATOM 1467 C C . LEU A 1 196 ? -1.368 -11.593 -3.854 1.00 88.38 196 LEU A C 1
ATOM 1469 O O . LEU A 1 196 ? -1.010 -11.588 -5.029 1.00 88.38 196 LEU A O 1
ATOM 1473 N N . ALA A 1 197 ? -1.820 -10.504 -3.229 1.00 88.81 197 ALA A N 1
ATOM 1474 C CA . ALA A 1 197 ? -1.923 -9.187 -3.845 1.00 88.81 197 ALA A CA 1
ATOM 1475 C C . ALA A 1 197 ? -0.567 -8.688 -4.367 1.00 88.81 197 ALA A C 1
ATOM 1477 O O . ALA A 1 197 ? -0.454 -8.374 -5.548 1.00 88.81 197 ALA A O 1
ATOM 1478 N N . VAL A 1 198 ? 0.478 -8.697 -3.533 1.00 87.94 198 VAL A N 1
ATOM 1479 C CA . VAL A 1 198 ? 1.839 -8.294 -3.930 1.00 87.94 198 VAL A CA 1
ATOM 1480 C C . VAL A 1 198 ? 2.395 -9.202 -5.026 1.00 87.94 198 VAL A C 1
ATOM 1482 O O . VAL A 1 198 ? 2.963 -8.714 -6.000 1.00 87.94 198 VAL A O 1
ATOM 1485 N N . THR A 1 199 ? 2.196 -10.518 -4.923 1.00 88.94 199 THR A N 1
ATOM 1486 C CA . THR A 1 199 ? 2.655 -11.466 -5.952 1.00 88.94 199 THR A CA 1
ATOM 1487 C C . THR A 1 199 ? 1.966 -11.205 -7.289 1.00 88.94 199 THR A C 1
ATOM 1489 O O . THR A 1 199 ? 2.625 -11.174 -8.326 1.00 88.94 199 THR A O 1
ATOM 1492 N N . PHE A 1 200 ? 0.652 -10.977 -7.283 1.00 90.44 200 PHE A N 1
ATOM 1493 C CA . PHE A 1 200 ? -0.099 -10.659 -8.494 1.00 90.44 200 PHE A CA 1
ATOM 1494 C C . PHE A 1 200 ? 0.330 -9.314 -9.092 1.00 90.44 200 PHE A C 1
ATOM 1496 O O . PHE A 1 200 ? 0.495 -9.217 -10.305 1.00 90.44 200 PHE A O 1
ATOM 1503 N N . SER A 1 201 ? 0.594 -8.312 -8.253 1.00 90.75 201 SER A N 1
ATOM 1504 C CA . SER A 1 201 ? 1.153 -7.025 -8.670 1.00 90.75 201 SER A CA 1
ATOM 1505 C C . SER A 1 201 ? 2.529 -7.179 -9.330 1.00 90.75 201 SER A C 1
ATOM 1507 O O . SER A 1 201 ? 2.755 -6.642 -10.413 1.00 90.75 201 SER A O 1
ATOM 1509 N N . LEU A 1 202 ? 3.431 -7.981 -8.755 1.00 90.31 202 LEU A N 1
ATOM 1510 C CA . LEU A 1 202 ? 4.735 -8.276 -9.361 1.00 90.31 202 LEU A CA 1
ATOM 1511 C C . LEU A 1 202 ? 4.592 -9.016 -10.697 1.00 90.31 202 LEU A C 1
ATOM 1513 O O . LEU A 1 202 ? 5.257 -8.661 -11.665 1.00 90.31 202 LEU A O 1
ATOM 1517 N N . ILE A 1 203 ? 3.692 -10.000 -10.786 1.00 91.94 203 ILE A N 1
ATOM 1518 C CA . ILE A 1 203 ? 3.400 -10.695 -12.048 1.00 91.94 203 ILE A CA 1
ATOM 1519 C C . ILE A 1 203 ? 2.862 -9.708 -13.089 1.00 91.94 203 ILE A C 1
ATOM 1521 O O . ILE A 1 203 ? 3.326 -9.715 -14.225 1.00 91.94 203 ILE A O 1
ATOM 1525 N N . GLY A 1 204 ? 1.927 -8.835 -12.709 1.00 91.88 204 GLY A N 1
ATOM 1526 C CA . GLY A 1 204 ? 1.401 -7.785 -13.577 1.00 91.88 204 GLY A CA 1
ATOM 1527 C C . GLY A 1 204 ? 2.507 -6.877 -14.112 1.00 91.88 204 GLY A C 1
ATOM 1528 O O . GLY A 1 204 ? 2.565 -6.630 -15.314 1.00 91.88 204 GLY A O 1
ATOM 1529 N N . GLN A 1 205 ? 3.435 -6.457 -13.249 1.00 92.50 205 GLN A N 1
ATOM 1530 C CA . GLN A 1 205 ? 4.596 -5.668 -13.657 1.00 92.50 205 GLN A CA 1
ATOM 1531 C C . GLN A 1 205 ? 5.480 -6.421 -14.660 1.00 92.50 205 GLN A C 1
ATOM 1533 O O . GLN A 1 205 ? 5.854 -5.860 -15.689 1.00 92.50 205 GLN A O 1
ATOM 1538 N N . LEU A 1 206 ? 5.767 -7.704 -14.411 1.00 92.19 206 LEU A N 1
ATOM 1539 C CA . LEU A 1 206 ? 6.541 -8.542 -15.332 1.00 92.19 206 LEU A CA 1
ATOM 1540 C C . LEU A 1 206 ? 5.841 -8.704 -16.690 1.00 92.19 206 LEU A C 1
ATOM 1542 O O . LEU A 1 206 ? 6.494 -8.666 -17.732 1.00 92.19 206 LEU A O 1
ATOM 1546 N N . LEU A 1 207 ? 4.511 -8.836 -16.703 1.00 92.38 207 LEU A N 1
ATOM 1547 C CA . LEU A 1 207 ? 3.739 -8.895 -17.944 1.00 92.38 207 LEU A CA 1
ATOM 1548 C C . LEU A 1 207 ? 3.854 -7.591 -18.740 1.00 92.38 207 LEU A C 1
ATOM 1550 O O . LEU A 1 207 ? 4.029 -7.646 -19.956 1.00 92.38 207 LEU A O 1
ATOM 1554 N N . VAL A 1 208 ? 3.813 -6.433 -18.075 1.00 92.25 208 VAL A N 1
ATOM 1555 C CA . VAL A 1 208 ? 3.947 -5.128 -18.741 1.00 92.25 208 VAL A CA 1
ATOM 1556 C C . VAL A 1 208 ? 5.316 -4.954 -19.402 1.00 92.25 208 VAL A C 1
ATOM 1558 O O . VAL A 1 208 ? 5.395 -4.364 -20.478 1.00 92.25 208 VAL A O 1
ATOM 1561 N N . ILE A 1 209 ? 6.388 -5.484 -18.807 1.00 93.50 209 ILE A N 1
ATOM 1562 C CA . ILE A 1 209 ? 7.747 -5.327 -19.350 1.00 93.50 209 ILE A CA 1
ATOM 1563 C C . ILE A 1 209 ? 8.158 -6.424 -20.340 1.00 93.50 209 ILE A C 1
ATOM 1565 O O . ILE A 1 209 ? 9.050 -6.172 -21.141 1.00 93.50 209 ILE A O 1
ATOM 1569 N N . TYR A 1 210 ? 7.544 -7.615 -20.322 1.00 92.75 210 TYR A N 1
ATOM 1570 C CA . TYR A 1 210 ? 7.961 -8.743 -21.176 1.00 92.75 210 TYR A CA 1
ATOM 1571 C C . TYR A 1 210 ? 6.964 -9.138 -22.270 1.00 92.75 210 TYR A C 1
ATOM 1573 O O . TYR A 1 210 ? 7.352 -9.817 -23.221 1.00 92.75 210 TYR A O 1
ATOM 1581 N N . VAL A 1 211 ? 5.689 -8.749 -22.178 1.00 94.00 211 VAL A N 1
ATOM 1582 C CA . VAL A 1 211 ? 4.689 -9.111 -23.195 1.00 94.00 211 VAL A CA 1
ATOM 1583 C C . VAL A 1 211 ? 4.610 -8.018 -24.271 1.00 94.00 211 VAL A C 1
ATOM 1585 O O . VAL A 1 211 ? 4.252 -6.883 -23.947 1.00 94.00 211 VAL A O 1
ATOM 1588 N N . PRO A 1 212 ? 4.815 -8.343 -25.565 1.00 90.75 212 PRO A N 1
ATOM 1589 C CA . PRO A 1 212 ? 4.856 -7.351 -26.650 1.00 90.75 212 PRO A CA 1
ATOM 1590 C C . PRO A 1 212 ? 3.602 -6.471 -26.779 1.00 90.75 212 PRO A C 1
ATOM 1592 O O . PRO A 1 212 ? 3.679 -5.292 -27.129 1.00 90.75 212 PRO A O 1
ATOM 1595 N N . PHE A 1 213 ? 2.429 -7.035 -26.471 1.00 93.19 213 PHE A N 1
ATOM 1596 C CA . PHE A 1 213 ? 1.166 -6.294 -26.466 1.00 93.19 213 PHE A CA 1
ATOM 1597 C C . PHE A 1 213 ? 1.184 -5.146 -25.447 1.00 93.19 213 PHE A C 1
ATOM 1599 O O . PHE A 1 213 ? 0.842 -4.014 -25.787 1.00 93.19 213 PHE A O 1
ATOM 1606 N N . PHE A 1 214 ? 1.626 -5.419 -24.217 1.00 89.81 214 PHE A N 1
ATOM 1607 C CA . PHE A 1 214 ? 1.705 -4.402 -23.172 1.00 89.81 214 PHE A CA 1
ATOM 1608 C C . PHE A 1 214 ? 2.867 -3.435 -23.409 1.00 89.81 214 PHE A C 1
ATOM 1610 O O . PHE A 1 214 ? 2.678 -2.235 -23.226 1.00 89.81 214 PHE A O 1
ATOM 1617 N N . GLN A 1 215 ? 4.003 -3.909 -23.928 1.00 90.75 215 GLN A N 1
ATOM 1618 C CA . GLN A 1 215 ? 5.136 -3.051 -24.297 1.00 90.75 215 GLN A CA 1
ATOM 1619 C C . GLN A 1 215 ? 4.748 -1.928 -25.263 1.00 90.75 215 GLN A C 1
ATOM 1621 O O . GLN A 1 215 ? 5.166 -0.786 -25.094 1.00 90.75 215 GLN A O 1
ATOM 1626 N N . THR A 1 216 ? 3.873 -2.218 -26.229 1.00 87.25 216 THR A N 1
ATOM 1627 C CA . THR A 1 216 ? 3.400 -1.210 -27.192 1.00 87.25 216 THR A CA 1
ATOM 1628 C C . THR A 1 216 ? 2.511 -0.147 -26.531 1.00 87.25 216 THR A C 1
ATOM 1630 O O . THR A 1 216 ? 2.580 1.028 -26.884 1.00 87.25 216 THR A O 1
ATOM 1633 N N . ILE A 1 217 ? 1.682 -0.545 -25.559 1.00 88.81 217 ILE A N 1
ATOM 1634 C CA . ILE A 1 217 ? 0.735 0.343 -24.862 1.00 88.81 217 ILE A CA 1
ATOM 1635 C C . ILE A 1 217 ? 1.454 1.219 -23.831 1.00 88.81 217 ILE A C 1
ATOM 1637 O O . ILE A 1 217 ? 1.198 2.419 -23.746 1.00 88.81 217 ILE A O 1
ATOM 1641 N N . PHE A 1 218 ? 2.343 0.616 -23.042 1.00 87.25 218 PHE A N 1
ATOM 1642 C CA . PHE A 1 218 ? 3.055 1.276 -21.946 1.00 87.25 218 PHE A CA 1
ATOM 1643 C C . PHE A 1 218 ? 4.405 1.867 -22.366 1.00 87.25 218 PHE A C 1
ATOM 1645 O O . PHE A 1 218 ? 5.060 2.506 -21.542 1.00 87.25 218 PHE A O 1
ATOM 1652 N N . GLN A 1 219 ? 4.787 1.689 -23.637 1.00 87.94 219 GLN A N 1
ATOM 1653 C CA . GLN A 1 219 ? 6.067 2.115 -24.209 1.00 87.94 219 GLN A CA 1
ATOM 1654 C C . GLN A 1 219 ? 7.259 1.584 -23.399 1.00 87.94 219 GLN A C 1
ATOM 1656 O O . GLN A 1 219 ? 8.195 2.322 -23.101 1.00 87.94 219 GLN A O 1
ATOM 1661 N N . THR A 1 220 ? 7.188 0.310 -23.005 1.00 90.38 220 THR A N 1
ATOM 1662 C CA . THR A 1 220 ? 8.206 -0.359 -22.187 1.00 90.38 220 THR A CA 1
ATOM 1663 C C . THR A 1 220 ? 9.113 -1.260 -23.019 1.00 90.38 220 THR A C 1
ATOM 1665 O O . THR A 1 220 ? 8.738 -1.745 -24.086 1.00 90.38 220 THR A O 1
ATOM 1668 N N . GLU A 1 221 ? 10.313 -1.509 -22.503 1.00 90.06 221 GLU A N 1
ATOM 1669 C CA . GLU A 1 221 ? 11.314 -2.395 -23.095 1.00 90.06 221 GLU A CA 1
ATOM 1670 C C . GLU A 1 221 ? 11.675 -3.530 -22.126 1.00 90.06 221 GLU A C 1
ATOM 1672 O O . GLU A 1 221 ? 11.601 -3.379 -20.907 1.00 90.06 221 GLU A O 1
ATOM 1677 N N . ALA A 1 222 ? 12.046 -4.696 -22.656 1.00 91.06 222 ALA A N 1
ATOM 1678 C CA . ALA A 1 222 ? 12.406 -5.837 -21.822 1.00 91.06 222 ALA A CA 1
ATOM 1679 C C . ALA A 1 222 ? 13.706 -5.565 -21.051 1.00 91.06 222 ALA A C 1
ATOM 1681 O O . ALA A 1 222 ? 14.731 -5.217 -21.633 1.00 91.06 222 ALA A O 1
ATOM 1682 N N . LEU A 1 223 ? 13.660 -5.778 -19.738 1.00 90.00 223 LEU A N 1
ATOM 1683 C CA . LEU A 1 223 ? 14.800 -5.590 -18.847 1.00 90.00 223 LEU A CA 1
ATOM 1684 C C . LEU A 1 223 ? 15.645 -6.859 -18.735 1.00 90.00 223 LEU A C 1
ATOM 1686 O O . LEU A 1 223 ? 15.119 -7.979 -18.735 1.00 90.00 223 LEU A O 1
ATOM 1690 N N . GLY A 1 224 ? 16.960 -6.678 -18.608 1.00 90.00 224 GLY A N 1
ATOM 1691 C CA . GLY A 1 224 ? 17.882 -7.768 -18.316 1.00 90.00 224 GLY A CA 1
ATOM 1692 C C . GLY A 1 224 ? 17.701 -8.299 -16.892 1.00 90.00 224 GLY A C 1
ATOM 1693 O O . GLY A 1 224 ? 17.191 -7.615 -16.005 1.00 90.00 224 GLY A O 1
ATOM 1694 N N . PHE A 1 225 ? 18.158 -9.527 -16.646 1.00 88.25 225 PHE A N 1
ATOM 1695 C CA . PHE A 1 225 ? 18.134 -10.103 -15.297 1.00 88.25 225 PHE A CA 1
ATOM 1696 C C . PHE A 1 225 ? 19.007 -9.304 -14.312 1.00 88.25 225 PHE A C 1
ATOM 1698 O O . PHE A 1 225 ? 18.616 -9.105 -13.165 1.00 88.25 225 PHE A O 1
ATOM 1705 N N . GLU A 1 226 ? 20.157 -8.806 -14.774 1.00 88.06 226 GLU A N 1
ATOM 1706 C CA . GLU A 1 226 ? 21.061 -7.969 -13.973 1.00 88.06 226 GLU A CA 1
ATOM 1707 C C . GLU A 1 226 ? 20.390 -6.664 -13.533 1.00 88.06 226 GLU A C 1
ATOM 1709 O O . GLU A 1 226 ? 20.480 -6.298 -12.361 1.00 88.06 226 GLU A O 1
ATOM 1714 N N . ASP A 1 227 ? 19.642 -6.027 -14.440 1.00 88.44 227 ASP A N 1
ATOM 1715 C CA . ASP A 1 227 ? 18.891 -4.801 -14.165 1.00 88.44 227 ASP A CA 1
ATOM 1716 C C . ASP A 1 227 ? 17.842 -5.042 -13.066 1.00 88.44 227 ASP A C 1
ATOM 1718 O O . ASP A 1 227 ? 17.782 -4.308 -12.081 1.00 88.44 227 ASP A O 1
ATOM 1722 N N . ILE A 1 228 ? 17.061 -6.126 -13.174 1.00 89.00 228 ILE A N 1
ATOM 1723 C CA . ILE A 1 228 ? 16.051 -6.489 -12.166 1.00 89.00 228 ILE A CA 1
ATOM 1724 C C . ILE A 1 228 ? 16.699 -6.753 -10.805 1.00 89.00 228 ILE A C 1
ATOM 1726 O O . ILE A 1 228 ? 16.208 -6.264 -9.787 1.00 89.00 228 ILE A O 1
ATOM 1730 N N . CYS A 1 229 ? 17.803 -7.502 -10.760 1.00 89.44 229 CYS A N 1
ATOM 1731 C CA . CYS A 1 229 ? 18.520 -7.753 -9.511 1.00 89.44 229 CYS A CA 1
ATOM 1732 C C . CYS A 1 229 ? 19.065 -6.461 -8.889 1.00 89.44 229 CYS A C 1
ATOM 1734 O O . CYS A 1 229 ? 18.944 -6.278 -7.676 1.00 89.44 229 CYS A O 1
ATOM 1736 N N . GLY A 1 230 ? 19.619 -5.558 -9.703 1.00 87.62 230 GLY A N 1
ATOM 1737 C CA . GLY A 1 230 ? 20.088 -4.248 -9.257 1.00 87.62 230 GLY A CA 1
ATOM 1738 C C . GLY A 1 230 ? 18.961 -3.398 -8.671 1.00 87.62 230 GLY A C 1
ATOM 1739 O O . GLY A 1 230 ? 19.113 -2.842 -7.583 1.00 87.62 230 GLY A O 1
ATOM 1740 N N . LEU A 1 231 ? 17.803 -3.365 -9.337 1.00 90.56 231 LEU A N 1
ATOM 1741 C CA . LEU A 1 231 ? 16.620 -2.648 -8.861 1.00 90.56 231 LEU A CA 1
ATOM 1742 C C . LEU A 1 231 ? 16.075 -3.230 -7.556 1.00 90.56 231 LEU A C 1
ATOM 1744 O O . LEU A 1 231 ? 15.764 -2.471 -6.644 1.00 90.56 231 LEU A O 1
ATOM 1748 N N . ILE A 1 232 ? 15.980 -4.555 -7.428 1.00 89.31 232 ILE A N 1
ATOM 1749 C CA . ILE A 1 232 ? 15.530 -5.198 -6.183 1.00 89.31 232 ILE A CA 1
ATOM 1750 C C . ILE A 1 232 ? 16.471 -4.840 -5.030 1.00 89.31 232 ILE A C 1
ATOM 1752 O O . ILE A 1 232 ? 16.011 -4.501 -3.943 1.00 89.31 232 ILE A O 1
ATOM 1756 N N . LEU A 1 233 ? 17.786 -4.877 -5.260 1.00 87.38 233 LEU A N 1
ATOM 1757 C CA . LEU A 1 233 ? 18.764 -4.559 -4.225 1.00 87.38 233 LEU A CA 1
ATOM 1758 C C . LEU A 1 233 ? 18.664 -3.092 -3.790 1.00 87.38 233 LEU A C 1
ATOM 1760 O O . LEU A 1 233 ? 18.643 -2.822 -2.592 1.00 87.38 233 LEU A O 1
ATOM 1764 N N . LEU A 1 234 ? 18.530 -2.171 -4.748 1.00 88.06 234 LEU A N 1
ATOM 1765 C CA . LEU A 1 234 ? 18.339 -0.744 -4.486 1.00 88.06 234 LEU A CA 1
ATOM 1766 C C . LEU A 1 234 ? 17.031 -0.452 -3.741 1.00 88.06 234 LEU A C 1
ATOM 1768 O O . LEU A 1 234 ? 17.007 0.386 -2.853 1.00 88.06 234 LEU A O 1
ATOM 1772 N N . THR A 1 235 ? 15.942 -1.119 -4.113 1.00 87.12 235 THR A N 1
ATOM 1773 C CA . THR A 1 235 ? 14.595 -0.834 -3.585 1.00 87.12 235 THR A CA 1
ATOM 1774 C C . THR A 1 235 ? 14.313 -1.522 -2.251 1.00 87.12 235 THR A C 1
ATOM 1776 O O . THR A 1 235 ? 13.398 -1.123 -1.537 1.00 87.12 235 THR A O 1
ATOM 1779 N N . SER A 1 236 ? 15.108 -2.536 -1.894 1.00 82.94 236 SER A N 1
ATOM 1780 C CA . SER A 1 236 ? 15.003 -3.248 -0.616 1.00 82.94 236 SER A CA 1
ATOM 1781 C C . SER A 1 236 ? 15.576 -2.493 0.593 1.00 82.94 236 SER A C 1
ATOM 1783 O O . SER A 1 236 ? 15.433 -2.980 1.718 1.00 82.94 236 SER A O 1
ATOM 1785 N N . THR A 1 237 ? 16.245 -1.354 0.371 1.00 65.56 237 THR A N 1
ATOM 1786 C CA . THR A 1 237 ? 16.853 -0.509 1.417 1.00 65.56 237 THR A CA 1
ATOM 1787 C C . THR A 1 237 ? 15.839 0.411 2.076 1.00 65.56 237 THR A C 1
ATOM 1789 O O . THR A 1 237 ? 15.853 0.488 3.325 1.00 65.56 237 THR A O 1
#

Nearest PDB structures (foldseek):
  7yah-assembly1_A  TM=8.613E-01  e=5.632E-21  Homo sapiens
  7yam-assembly1_A  TM=8.881E-01  e=1.798E-20  Homo sapiens
  7yaj-assembly1_A  TM=8.498E-01  e=4.240E-20  Homo sapiens
  8iwt-assembly1_A  TM=8.485E-01  e=1.163E-19  Homo sapiens
  8iww-assembly1_A  TM=8.170E-01  e=1.867E-18  Homo sapiens

Sequence (237 aa):
AFQENGSIVAMTGDGVNDAPALKIADIGISMGKSGTDVSREAADIILVNDNFTTILDAVKEAALTLITMSTISGLPNPLNAMQILWINILMDGPPAQSLGVEPVDESVMLQPPRKKDSPILTSALIMRVLTCAAIIVAGTLFTYITEMRDGIVTARDTTMTFTCFVFFDMFNALSCRSEKKSIFKLGIFSNSMFNLAVTFSLIGQLLVIYVPFFQTIFQTEALGFEDICGLILLTST

pLDDT: mean 80.12, std 12.18, range [32.84, 94.0]

Secondary structure (DSSP, 8-state):
-TTTTT---EEEE-SGGGHHHHHHSSEEEEETTTS-HHHHHH-SEEESSS--------THHHHHHHHHHHHHTTPPPSS-HHHHHHHHHHHHTHHHHHHTTSPP-GGGTTSPPPPTTS-SS-HHHHHHHHHHHHHHHHHHHHHHHHHGGGSS--HHHHHHHHHHHHHHHHHHHHHHT-SSS-HHHH-TTS-HHHHHHHHHHHHHHHHHHH-HHHHHHHT--PPPHHHHHHHHHHHT-

InterPro domains:
  IPR001757 P-type ATPase [PR00120] (12-28)
  IPR001757 P-type ATPase [PR00120] (44-69)
  IPR006068 Cation-transporting P-type ATPase, C-terminal [PF00689] (76-235)
  IPR023214 HAD superfamily [G3DSA:3.40.50.1000] (2-52)
  IPR023298 P-type ATPase, transmembrane domain superfamily [SSF81665] (62-234)
  IPR036412 HAD-like superfamily [SSF56784] (2-61)